Protein AF-A0A291M579-F1 (afdb_monomer_lite)

Structure (mmCIF, N/CA/C/O backbone):
data_AF-A0A291M579-F1
#
_entry.id   AF-A0A291M579-F1
#
loop_
_atom_site.group_PDB
_atom_site.id
_atom_site.type_symbol
_atom_site.label_atom_id
_atom_site.label_alt_id
_atom_site.label_comp_id
_atom_site.label_asym_id
_atom_site.label_entity_id
_atom_site.label_seq_id
_atom_site.pdbx_PDB_ins_code
_atom_site.Cartn_x
_atom_site.Cartn_y
_atom_site.Cartn_z
_atom_site.occupancy
_atom_site.B_iso_or_equiv
_atom_site.auth_seq_id
_atom_site.auth_comp_id
_atom_site.auth_asym_id
_atom_site.auth_atom_id
_atom_site.pdbx_PDB_model_num
ATOM 1 N N . MET A 1 1 ? -14.266 -11.052 9.228 1.00 81.69 1 MET A N 1
ATOM 2 C CA . MET A 1 1 ? -13.333 -10.895 8.091 1.00 81.69 1 MET A CA 1
ATOM 3 C C . MET A 1 1 ? -11.947 -11.273 8.586 1.00 81.69 1 MET A C 1
ATOM 5 O O . MET A 1 1 ? -11.609 -10.902 9.701 1.00 81.69 1 MET A O 1
ATOM 9 N N . ASP A 1 2 ? -11.203 -12.091 7.845 1.00 90.75 2 ASP A N 1
ATOM 10 C CA . ASP A 1 2 ? -9.924 -12.642 8.314 1.00 90.75 2 ASP A CA 1
ATOM 11 C C . ASP A 1 2 ? -8.739 -11.883 7.685 1.00 90.75 2 ASP A C 1
ATOM 13 O O . ASP A 1 2 ? -8.601 -11.931 6.458 1.00 90.75 2 ASP A O 1
ATOM 17 N N . PRO A 1 3 ? -7.881 -11.210 8.482 1.00 94.31 3 PRO A N 1
ATOM 18 C CA . PRO A 1 3 ? -6.682 -10.539 7.981 1.00 94.31 3 PRO A CA 1
ATOM 19 C C . PRO A 1 3 ? -5.772 -11.443 7.138 1.00 94.31 3 PRO A C 1
ATOM 21 O O . PRO A 1 3 ? -5.209 -10.985 6.145 1.00 94.31 3 PRO A O 1
ATOM 24 N N . ALA A 1 4 ? -5.657 -12.735 7.472 1.00 94.88 4 ALA A N 1
ATOM 25 C CA . ALA A 1 4 ? -4.817 -13.661 6.710 1.00 94.88 4 ALA A CA 1
ATOM 26 C C . ALA A 1 4 ? -5.355 -13.878 5.287 1.00 94.88 4 ALA A C 1
ATOM 28 O O . ALA A 1 4 ? -4.597 -13.839 4.318 1.00 94.88 4 ALA A O 1
ATOM 29 N N . ARG A 1 5 ? -6.679 -14.019 5.147 1.00 96.12 5 ARG A N 1
ATOM 30 C CA . ARG A 1 5 ? -7.341 -14.124 3.841 1.00 96.12 5 ARG A CA 1
ATOM 31 C C . ARG A 1 5 ? -7.198 -12.845 3.012 1.00 96.12 5 ARG A C 1
ATOM 33 O O . ARG A 1 5 ? -7.039 -12.941 1.798 1.00 96.12 5 ARG A O 1
ATOM 40 N N . VAL A 1 6 ? -7.229 -11.668 3.645 1.00 97.00 6 VAL A N 1
ATOM 41 C CA . VAL A 1 6 ? -7.003 -10.382 2.959 1.00 97.00 6 VAL A CA 1
ATOM 42 C C . VAL A 1 6 ? -5.587 -10.319 2.378 1.00 97.00 6 VAL A C 1
ATOM 44 O O . VAL A 1 6 ? -5.433 -10.010 1.198 1.00 97.00 6 VAL A O 1
ATOM 47 N N . ARG A 1 7 ? -4.563 -10.699 3.158 1.00 97.12 7 ARG A N 1
ATOM 48 C CA . ARG A 1 7 ? -3.175 -10.781 2.666 1.00 97.12 7 ARG A CA 1
ATOM 49 C C . ARG A 1 7 ? -3.024 -11.766 1.509 1.00 97.12 7 ARG A C 1
ATOM 51 O O . ARG A 1 7 ? -2.434 -11.412 0.497 1.00 97.12 7 ARG A O 1
ATOM 58 N N . ALA A 1 8 ? -3.587 -12.968 1.635 1.00 97.44 8 ALA A N 1
ATOM 59 C CA . ALA A 1 8 ? -3.506 -13.987 0.588 1.00 97.44 8 ALA A CA 1
ATOM 60 C C . ALA A 1 8 ? -4.182 -13.534 -0.719 1.00 97.44 8 ALA A C 1
ATOM 62 O O . ALA A 1 8 ? -3.658 -13.760 -1.805 1.00 97.44 8 ALA A O 1
ATOM 63 N N . SER A 1 9 ? -5.329 -12.854 -0.617 1.00 97.50 9 SER A N 1
ATOM 64 C CA . SER A 1 9 ? -6.018 -12.279 -1.775 1.00 97.50 9 SER A CA 1
ATOM 65 C C . SER A 1 9 ? -5.184 -11.195 -2.458 1.00 97.50 9 SER A C 1
ATOM 67 O O . SER A 1 9 ? -5.122 -11.155 -3.684 1.00 97.50 9 SER A O 1
ATOM 69 N N . PHE A 1 10 ? -4.544 -10.319 -1.679 1.00 98.06 10 PHE A N 1
ATOM 70 C CA . PHE A 1 10 ? -3.664 -9.289 -2.223 1.00 98.06 10 PHE A CA 1
ATOM 71 C C . PHE A 1 10 ? -2.437 -9.888 -2.915 1.00 98.06 10 PHE A C 1
ATOM 73 O O . PHE A 1 10 ? -2.118 -9.489 -4.031 1.00 98.06 10 PHE A O 1
ATOM 80 N N . ASP A 1 11 ? -1.787 -10.871 -2.292 1.00 98.19 11 ASP A N 1
ATOM 81 C CA . ASP A 1 11 ? -0.623 -11.546 -2.869 1.00 98.19 11 ASP A CA 1
ATOM 82 C C . ASP A 1 11 ? -0.954 -12.239 -4.201 1.00 98.19 11 ASP A C 1
ATOM 84 O O . ASP A 1 11 ? -0.209 -12.103 -5.174 1.00 98.19 11 ASP A O 1
ATOM 88 N N . ALA A 1 12 ? -2.117 -12.893 -4.289 1.00 98.12 12 ALA A N 1
ATOM 89 C CA . ALA A 1 12 ? -2.598 -13.494 -5.531 1.00 98.12 12 ALA A CA 1
ATOM 90 C C . ALA A 1 12 ? -2.825 -12.445 -6.635 1.00 98.12 12 ALA A C 1
ATOM 92 O O . ALA A 1 12 ? -2.340 -12.616 -7.752 1.00 98.12 12 ALA A O 1
ATOM 93 N N . GLN A 1 13 ? -3.504 -11.336 -6.318 1.00 98.12 13 GLN A N 1
ATOM 94 C CA . GLN A 1 13 ? -3.764 -10.254 -7.281 1.00 98.12 13 GLN A CA 1
ATOM 95 C C . GLN A 1 13 ? -2.473 -9.559 -7.734 1.00 98.12 13 GLN A C 1
ATOM 97 O O . GLN A 1 13 ? -2.324 -9.209 -8.904 1.00 98.12 13 GLN A O 1
ATOM 102 N N . LEU A 1 14 ? -1.514 -9.373 -6.825 1.00 97.94 14 LEU A N 1
ATOM 103 C CA . LEU A 1 14 ? -0.227 -8.771 -7.155 1.00 97.94 14 LEU A CA 1
ATOM 104 C C . LEU A 1 14 ? 0.632 -9.717 -8.007 1.00 97.94 14 LEU A C 1
ATOM 106 O O . LEU A 1 14 ? 1.252 -9.271 -8.970 1.00 97.94 14 LEU A O 1
ATOM 110 N N . THR A 1 15 ? 0.602 -11.021 -7.726 1.00 97.81 15 THR A N 1
ATOM 111 C CA . THR A 1 15 ? 1.252 -12.052 -8.553 1.00 97.81 15 THR A CA 1
ATOM 112 C C . THR A 1 15 ? 0.667 -12.102 -9.965 1.00 97.81 15 THR A C 1
ATOM 114 O O . THR A 1 15 ? 1.408 -12.221 -10.945 1.00 97.81 15 THR A O 1
ATOM 117 N N . GLU A 1 16 ? -0.653 -11.965 -10.096 1.00 97.19 16 GLU A N 1
ATOM 118 C CA . GLU A 1 16 ? -1.324 -11.856 -11.393 1.00 97.19 16 GLU A CA 1
ATOM 119 C C . GLU A 1 16 ? -0.874 -10.597 -12.149 1.00 97.19 16 GLU A C 1
ATOM 121 O O . GLU A 1 16 ? -0.502 -10.685 -13.319 1.00 97.19 16 GLU A O 1
ATOM 126 N N . ALA A 1 17 ? -0.808 -9.442 -11.477 1.00 96.19 17 ALA A N 1
ATOM 127 C CA . ALA A 1 17 ? -0.326 -8.197 -12.076 1.00 96.19 17 ALA A CA 1
ATOM 128 C C . ALA A 1 17 ? 1.142 -8.289 -12.542 1.00 96.19 17 ALA A C 1
ATOM 130 O O . ALA A 1 17 ? 1.476 -7.798 -13.622 1.00 96.19 17 ALA A O 1
ATOM 131 N N . ILE A 1 18 ? 2.008 -8.949 -11.763 1.00 96.56 18 ILE A N 1
ATOM 132 C CA . ILE A 1 18 ? 3.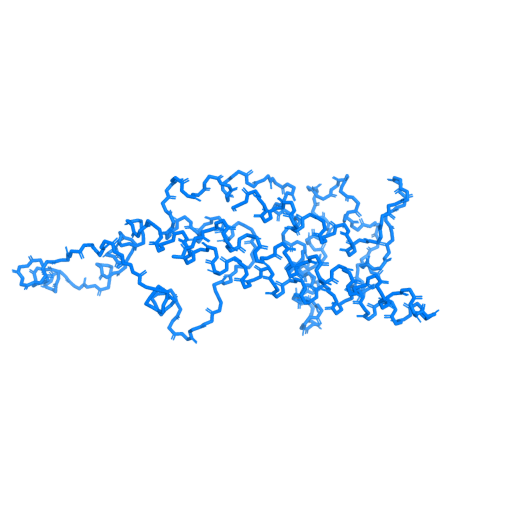406 -9.233 -12.133 1.00 96.56 18 ILE A CA 1
ATOM 133 C C . ILE A 1 18 ? 3.457 -10.135 -13.374 1.00 96.56 18 ILE A C 1
ATOM 135 O O . ILE A 1 18 ? 4.160 -9.841 -14.340 1.00 96.56 18 ILE A O 1
ATOM 139 N N . SER A 1 19 ? 2.668 -11.210 -13.385 1.00 97.31 19 SER A N 1
ATOM 140 C CA . SER A 1 19 ? 2.614 -12.154 -14.508 1.00 97.31 19 SER A CA 1
ATOM 141 C C . SER A 1 19 ? 2.105 -11.489 -15.790 1.00 97.31 19 SER A C 1
ATOM 143 O O . SER A 1 19 ? 2.655 -11.709 -16.874 1.00 97.31 19 SER A O 1
ATOM 145 N N . PHE A 1 20 ? 1.092 -10.628 -15.670 1.00 97.12 20 PHE A N 1
ATOM 146 C CA . PHE A 1 20 ? 0.588 -9.811 -16.768 1.00 97.12 20 PHE A CA 1
ATOM 147 C C . PHE A 1 20 ? 1.663 -8.857 -17.296 1.00 97.12 20 PHE A C 1
ATOM 149 O O . PHE A 1 20 ? 1.888 -8.817 -18.505 1.00 97.12 20 PHE A O 1
ATOM 156 N N . TYR A 1 21 ? 2.368 -8.142 -16.409 1.00 97.44 21 TYR A N 1
ATOM 157 C CA . TYR A 1 21 ? 3.468 -7.257 -16.797 1.00 97.44 21 TYR A CA 1
ATOM 158 C C . TYR A 1 21 ? 4.510 -7.995 -17.642 1.00 97.44 21 TYR A C 1
ATOM 160 O O . TYR A 1 21 ? 4.799 -7.558 -18.754 1.00 97.44 21 TYR A O 1
ATOM 168 N N . HIS A 1 22 ? 5.007 -9.139 -17.169 1.00 97.00 22 HIS A N 1
ATOM 169 C CA . HIS A 1 22 ? 6.014 -9.914 -17.896 1.00 97.00 22 HIS A CA 1
ATOM 170 C C . HIS A 1 22 ? 5.509 -10.437 -19.243 1.00 97.00 22 HIS A C 1
ATOM 172 O O . HIS A 1 22 ? 6.225 -10.375 -20.242 1.00 97.00 22 HIS A O 1
ATOM 178 N N . THR A 1 23 ? 4.268 -10.929 -19.285 1.00 97.62 23 THR A N 1
ATOM 179 C CA . THR A 1 23 ? 3.663 -11.457 -20.516 1.00 97.62 23 THR A CA 1
ATOM 180 C C . THR A 1 23 ? 3.557 -10.370 -21.582 1.00 97.62 23 THR A C 1
ATOM 182 O O . THR A 1 23 ? 3.918 -10.592 -22.738 1.00 97.62 23 THR A O 1
ATOM 185 N N . VAL A 1 24 ? 3.089 -9.179 -21.198 1.00 97.50 24 VAL A N 1
ATOM 186 C CA . VAL A 1 24 ? 2.952 -8.061 -22.134 1.00 97.50 24 VAL A CA 1
ATOM 187 C C . VAL A 1 24 ? 4.320 -7.507 -22.508 1.00 97.50 24 VAL A C 1
ATOM 189 O O . VAL A 1 24 ? 4.569 -7.329 -23.695 1.00 97.50 24 VAL A O 1
ATOM 192 N N . GLU A 1 25 ? 5.228 -7.288 -21.553 1.00 96.62 25 GLU A N 1
ATOM 193 C CA . GLU A 1 25 ? 6.577 -6.772 -21.824 1.00 96.62 25 GLU A CA 1
ATOM 194 C C . GLU A 1 25 ? 7.314 -7.623 -22.866 1.00 96.62 25 GLU A C 1
ATOM 196 O O . GLU A 1 25 ? 7.871 -7.068 -23.811 1.00 96.62 25 GLU A O 1
ATOM 201 N N . ALA A 1 26 ? 7.241 -8.955 -22.759 1.00 95.75 26 ALA A N 1
ATOM 202 C CA . ALA A 1 26 ? 7.863 -9.880 -23.707 1.00 95.75 26 ALA A CA 1
ATOM 203 C C . ALA A 1 26 ? 7.332 -9.751 -25.150 1.00 95.75 26 ALA A C 1
ATOM 205 O O . ALA A 1 26 ? 8.015 -10.143 -26.096 1.00 95.75 26 ALA A O 1
ATOM 206 N N . SER A 1 27 ? 6.129 -9.196 -25.332 1.00 96.75 27 SER A N 1
ATOM 207 C CA . SER A 1 27 ? 5.518 -8.949 -26.645 1.00 96.75 27 SER A CA 1
ATOM 208 C C . SER A 1 27 ? 5.824 -7.560 -27.226 1.00 96.75 27 SER A C 1
ATOM 210 O O . SER A 1 27 ? 5.562 -7.316 -28.406 1.00 96.75 27 SER A O 1
ATOM 212 N N . LEU A 1 28 ? 6.373 -6.637 -26.426 1.00 96.00 28 LEU A N 1
ATOM 213 C CA . LEU A 1 28 ? 6.621 -5.254 -26.834 1.00 96.00 28 LEU A CA 1
ATOM 214 C C . LEU A 1 28 ? 8.022 -5.085 -27.433 1.00 96.00 28 LEU A C 1
ATOM 216 O O . LEU A 1 28 ? 9.026 -5.480 -26.851 1.00 96.00 28 LEU A O 1
ATOM 220 N N . SER A 1 29 ? 8.101 -4.402 -28.576 1.00 92.50 29 SER A N 1
ATOM 221 C CA . SER A 1 29 ? 9.369 -4.074 -29.249 1.00 92.50 29 SER A CA 1
ATOM 222 C C . SER A 1 29 ? 9.813 -2.620 -29.046 1.00 92.50 29 SER A C 1
ATOM 224 O O . SER A 1 29 ? 10.986 -2.289 -29.218 1.00 92.50 29 SER A O 1
ATOM 226 N N . SER A 1 30 ? 8.892 -1.731 -28.663 1.00 96.19 30 SER A N 1
ATOM 227 C CA . SER A 1 30 ? 9.153 -0.301 -28.503 1.00 96.19 30 SER A CA 1
ATOM 228 C C . SER A 1 30 ? 9.472 0.061 -27.059 1.00 96.19 30 SER A C 1
ATOM 230 O O . SER A 1 30 ? 8.699 -0.192 -26.133 1.00 96.19 30 SER A O 1
ATOM 232 N N . ALA A 1 31 ? 10.569 0.793 -26.867 1.00 94.44 31 ALA A N 1
ATOM 233 C CA . ALA A 1 31 ? 10.916 1.348 -25.565 1.00 94.44 31 ALA A CA 1
ATOM 234 C C . ALA A 1 31 ? 9.826 2.292 -25.020 1.00 94.44 31 ALA A C 1
ATOM 236 O O . ALA A 1 31 ? 9.693 2.421 -23.800 1.00 94.44 31 ALA A O 1
ATOM 237 N N . ALA A 1 32 ? 9.073 2.974 -25.887 1.00 96.44 32 ALA A N 1
ATOM 238 C CA . ALA A 1 32 ? 7.981 3.849 -25.468 1.00 96.44 32 ALA A CA 1
ATOM 239 C C . ALA A 1 32 ? 6.795 3.046 -24.913 1.00 96.44 32 ALA A C 1
ATOM 241 O O . ALA A 1 32 ? 6.211 3.449 -23.905 1.00 96.44 32 ALA A O 1
ATOM 242 N N . ASP A 1 33 ? 6.498 1.888 -25.503 1.00 97.31 33 ASP A N 1
ATOM 243 C CA . ASP A 1 33 ? 5.411 1.023 -25.044 1.00 97.31 33 ASP A CA 1
ATOM 244 C C . ASP A 1 33 ? 5.748 0.390 -23.697 1.00 97.31 33 ASP A C 1
ATOM 246 O O . ASP A 1 33 ? 4.925 0.437 -22.787 1.00 97.31 33 ASP A O 1
ATOM 250 N N . VAL A 1 34 ? 6.993 -0.058 -23.499 1.00 97.12 34 VAL A N 1
ATOM 251 C CA . VAL A 1 34 ? 7.455 -0.532 -22.181 1.00 97.12 34 VAL A CA 1
ATOM 252 C C . VAL A 1 34 ? 7.342 0.581 -21.129 1.00 97.12 34 VAL A C 1
ATOM 254 O O . VAL A 1 34 ? 6.896 0.340 -20.014 1.00 97.12 34 VAL A O 1
ATOM 257 N N . THR A 1 35 ? 7.653 1.837 -21.478 1.00 97.56 35 THR A N 1
ATOM 258 C CA . THR A 1 35 ? 7.452 2.983 -20.567 1.00 97.56 35 THR A CA 1
ATOM 259 C C . THR A 1 35 ? 5.991 3.146 -20.149 1.00 97.56 35 THR A C 1
ATOM 261 O O . THR A 1 35 ? 5.725 3.415 -18.974 1.00 97.56 35 THR A O 1
ATOM 264 N N . ARG A 1 36 ? 5.050 2.999 -21.087 1.00 97.56 36 ARG A N 1
ATOM 265 C CA . ARG A 1 36 ? 3.610 3.085 -20.804 1.00 97.56 36 ARG A CA 1
ATOM 266 C C . ARG A 1 36 ? 3.133 1.896 -19.975 1.00 97.56 36 ARG A C 1
ATOM 268 O O . ARG A 1 36 ? 2.387 2.098 -19.016 1.00 97.56 36 ARG A O 1
ATOM 275 N N . LEU A 1 37 ? 3.609 0.692 -20.289 1.00 98.19 37 LEU A N 1
ATOM 276 C CA . LEU A 1 37 ? 3.315 -0.525 -19.538 1.00 98.19 37 LEU A CA 1
ATOM 277 C C . LEU A 1 37 ? 3.779 -0.401 -18.083 1.00 98.19 37 LEU A C 1
ATOM 279 O O . LEU A 1 37 ? 2.974 -0.614 -17.177 1.00 98.19 37 LEU A O 1
ATOM 283 N N . SER A 1 38 ? 5.028 0.009 -17.829 1.00 98.12 38 SER A N 1
ATOM 284 C CA . SER A 1 38 ? 5.534 0.140 -16.456 1.00 98.12 38 SER A CA 1
ATOM 285 C C . SER A 1 38 ? 4.744 1.176 -15.648 1.00 98.12 38 SER A C 1
ATOM 287 O O . SER A 1 38 ? 4.437 0.939 -14.483 1.00 98.12 38 SER A O 1
ATOM 289 N N . ALA A 1 39 ? 4.364 2.310 -16.253 1.00 97.94 39 ALA A N 1
ATOM 290 C CA . ALA A 1 39 ? 3.537 3.318 -15.582 1.00 97.94 39 ALA A CA 1
ATOM 291 C C . ALA A 1 39 ? 2.117 2.806 -15.270 1.00 97.94 39 ALA A C 1
ATOM 293 O O . ALA A 1 39 ? 1.618 3.015 -14.164 1.00 97.94 39 ALA A O 1
ATOM 294 N N . SER A 1 40 ? 1.492 2.095 -16.211 1.00 97.81 40 SER A N 1
ATOM 295 C CA . SER A 1 40 ? 0.142 1.530 -16.042 1.00 97.81 40 SER A CA 1
ATOM 296 C C . SER A 1 40 ? 0.117 0.421 -14.986 1.00 97.81 40 SER A C 1
ATOM 298 O O . SER A 1 40 ? -0.792 0.356 -14.157 1.00 97.81 40 SER A O 1
ATOM 300 N N . THR A 1 41 ? 1.163 -0.405 -14.965 1.00 98.31 41 THR A N 1
ATOM 301 C CA . THR A 1 41 ? 1.367 -1.453 -13.955 1.00 98.31 41 THR A CA 1
ATOM 302 C C . THR A 1 41 ? 1.542 -0.840 -12.571 1.00 98.31 41 THR A C 1
ATOM 304 O O . THR A 1 41 ? 0.924 -1.299 -11.615 1.00 98.31 41 THR A O 1
ATOM 307 N N . MET A 1 42 ? 2.305 0.254 -12.460 1.00 98.19 42 MET A N 1
ATOM 308 C CA . MET A 1 42 ? 2.482 0.962 -11.190 1.00 98.19 42 MET A CA 1
ATOM 309 C C . MET A 1 42 ? 1.168 1.543 -10.655 1.00 98.19 42 MET A C 1
ATOM 311 O O . MET A 1 42 ? 0.899 1.415 -9.463 1.00 98.19 42 MET A O 1
ATOM 315 N N . ILE A 1 43 ? 0.341 2.164 -11.506 1.00 97.06 43 ILE A N 1
ATOM 316 C CA . ILE A 1 43 ? -0.986 2.644 -11.080 1.00 97.06 43 ILE A CA 1
ATOM 317 C C . ILE A 1 43 ? -1.826 1.472 -10.574 1.00 97.06 43 ILE A C 1
ATOM 319 O O . ILE A 1 43 ? -2.344 1.537 -9.462 1.00 97.06 43 ILE A O 1
ATOM 323 N N . SER A 1 44 ? -1.912 0.396 -11.358 1.00 97.38 44 SER A N 1
ATOM 324 C CA . SER A 1 44 ? -2.738 -0.768 -11.025 1.00 97.38 44 SER A CA 1
ATOM 325 C C . SER A 1 44 ? -2.312 -1.390 -9.692 1.00 97.38 44 SER A C 1
ATOM 327 O O . SER A 1 44 ? -3.138 -1.566 -8.800 1.00 97.38 44 SER A O 1
ATOM 329 N N . ALA A 1 45 ? -1.012 -1.625 -9.501 1.00 98.31 45 ALA A N 1
ATOM 330 C CA . ALA A 1 45 ? -0.472 -2.168 -8.257 1.00 98.31 45 ALA A CA 1
ATOM 331 C C . ALA A 1 45 ? -0.677 -1.231 -7.055 1.00 98.31 45 ALA A C 1
ATOM 333 O O . ALA A 1 45 ? -1.007 -1.687 -5.963 1.00 98.31 45 ALA A O 1
ATOM 334 N N . ALA A 1 46 ? -0.536 0.086 -7.237 1.00 97.25 46 ALA A N 1
ATOM 335 C CA . ALA A 1 46 ? -0.803 1.044 -6.167 1.00 97.25 46 ALA A CA 1
ATOM 336 C C . ALA A 1 46 ? -2.288 1.066 -5.762 1.00 97.25 46 ALA A C 1
ATOM 338 O O . ALA A 1 46 ? -2.594 1.153 -4.574 1.00 97.25 46 ALA A O 1
ATOM 339 N N . THR A 1 47 ? -3.212 0.935 -6.716 1.00 95.44 47 THR A N 1
ATOM 340 C CA . THR A 1 47 ? -4.649 0.811 -6.428 1.00 95.44 47 THR A CA 1
ATOM 341 C C . THR A 1 47 ? -4.984 -0.505 -5.719 1.00 95.44 47 THR A C 1
ATOM 343 O O . THR A 1 47 ? -5.790 -0.507 -4.783 1.00 95.44 47 THR A O 1
ATOM 346 N N . LEU A 1 48 ? -4.338 -1.614 -6.102 1.00 97.38 48 LEU A N 1
ATOM 347 C CA . LEU A 1 48 ? -4.441 -2.883 -5.372 1.00 97.38 48 LEU A CA 1
ATOM 348 C C . LEU A 1 48 ? -3.978 -2.718 -3.921 1.00 97.38 48 LEU A C 1
ATOM 350 O O . LEU A 1 48 ? -4.669 -3.153 -3.003 1.00 97.38 48 LEU A O 1
ATOM 354 N N . TRP A 1 49 ? -2.850 -2.037 -3.703 1.00 97.62 49 TRP A N 1
ATOM 355 C CA . TRP A 1 49 ? -2.325 -1.746 -2.369 1.00 97.62 49 TRP A CA 1
ATOM 356 C C . TRP A 1 49 ? -3.280 -0.886 -1.528 1.00 97.62 49 TRP A C 1
ATOM 358 O O . TRP A 1 49 ? -3.504 -1.185 -0.356 1.00 97.62 49 TRP A O 1
ATOM 368 N N . GLU A 1 50 ? -3.866 0.166 -2.110 1.00 95.69 50 GLU A N 1
ATOM 369 C CA . GLU A 1 50 ? -4.865 1.015 -1.439 1.00 95.69 50 GLU A CA 1
ATOM 370 C C . GLU A 1 50 ? -6.087 0.193 -0.991 1.00 95.69 50 GLU A C 1
ATOM 372 O O . GLU A 1 50 ? -6.544 0.325 0.146 1.00 95.69 50 GLU A O 1
ATOM 377 N N . SER A 1 51 ? -6.577 -0.699 -1.856 1.00 95.25 51 SER A N 1
ATOM 378 C CA . SER A 1 51 ? -7.716 -1.575 -1.550 1.00 95.25 51 SER A CA 1
ATOM 379 C C . SER A 1 51 ? -7.364 -2.604 -0.472 1.00 95.25 51 SER A C 1
ATOM 381 O O . SER A 1 51 ? -8.108 -2.771 0.494 1.00 95.25 51 SER A O 1
ATOM 383 N N . PHE A 1 52 ? -6.186 -3.224 -0.580 1.00 97.06 52 PHE A N 1
ATOM 384 C CA . PHE A 1 52 ? -5.648 -4.148 0.416 1.00 97.06 52 PHE A CA 1
ATOM 385 C C . PHE A 1 52 ? -5.531 -3.510 1.799 1.00 97.06 52 PHE A C 1
ATOM 387 O O . PHE A 1 52 ? -6.006 -4.091 2.772 1.00 97.06 52 PHE A O 1
ATOM 394 N N . LEU A 1 53 ? -4.940 -2.315 1.904 1.00 96.06 53 LEU A N 1
ATOM 395 C CA . LEU A 1 53 ? -4.821 -1.616 3.183 1.00 96.06 53 LEU A CA 1
ATOM 396 C C . LEU A 1 53 ? -6.189 -1.316 3.796 1.00 96.06 53 LEU A C 1
ATOM 398 O O . LEU A 1 53 ? -6.369 -1.512 4.998 1.00 96.06 53 LEU A O 1
ATOM 402 N N . SER A 1 54 ? -7.142 -0.862 2.981 1.00 94.62 54 SER A N 1
ATOM 403 C CA . SER A 1 54 ? -8.504 -0.584 3.434 1.00 94.62 54 SER A CA 1
ATOM 404 C C . SER A 1 54 ? -9.163 -1.842 4.006 1.00 94.62 54 SER A C 1
ATOM 406 O O . SER A 1 54 ? -9.603 -1.850 5.158 1.00 94.62 54 SER A O 1
ATOM 408 N N . ASP A 1 55 ? -9.144 -2.944 3.255 1.00 95.38 55 ASP A N 1
ATOM 409 C CA . ASP A 1 55 ? -9.724 -4.215 3.693 1.00 95.38 55 ASP A CA 1
ATOM 410 C C . ASP A 1 55 ? -8.991 -4.820 4.897 1.00 95.38 55 ASP A C 1
ATOM 412 O O . ASP A 1 55 ? -9.632 -5.407 5.772 1.00 95.38 55 ASP A O 1
ATOM 416 N N . LEU A 1 56 ? -7.667 -4.659 4.989 1.00 96.50 56 LEU A N 1
ATOM 417 C CA . LEU A 1 56 ? -6.872 -5.151 6.114 1.00 96.50 56 LEU A CA 1
ATOM 418 C C . LEU A 1 56 ? -7.220 -4.400 7.402 1.00 96.50 56 LEU A C 1
ATOM 420 O O . LEU A 1 56 ? -7.421 -5.023 8.445 1.00 96.50 56 LEU A O 1
ATOM 424 N N . ILE A 1 57 ? -7.341 -3.072 7.332 1.00 95.56 57 ILE A N 1
ATOM 425 C CA . ILE A 1 57 ? -7.739 -2.243 8.476 1.00 95.56 57 ILE A CA 1
ATOM 426 C C . ILE A 1 57 ? -9.140 -2.624 8.944 1.00 95.56 57 ILE A C 1
ATOM 428 O O . ILE A 1 57 ? -9.347 -2.850 10.138 1.00 95.56 57 ILE A O 1
ATOM 432 N N . VAL A 1 58 ? -10.085 -2.765 8.014 1.00 94.75 58 VAL A N 1
ATOM 433 C CA . VAL A 1 58 ? -11.441 -3.218 8.335 1.00 94.75 58 VAL A CA 1
ATOM 434 C C . VAL A 1 58 ? -11.418 -4.614 8.956 1.00 94.75 58 VAL A C 1
ATOM 436 O O . VAL A 1 58 ? -12.115 -4.850 9.942 1.00 94.75 58 VAL A O 1
ATOM 439 N N . ALA A 1 59 ? -10.609 -5.540 8.436 1.00 94.94 59 ALA A N 1
ATOM 440 C CA . ALA A 1 59 ? -10.490 -6.884 8.992 1.00 94.94 59 ALA A CA 1
ATOM 441 C C . ALA A 1 59 ? -9.938 -6.869 10.424 1.00 94.94 59 ALA A C 1
ATOM 443 O O . ALA A 1 59 ? -10.443 -7.603 11.276 1.00 94.94 59 ALA A O 1
ATOM 444 N N . TYR A 1 60 ? -8.959 -6.010 10.719 1.00 95.44 60 TYR A N 1
ATOM 445 C CA . TYR A 1 60 ? -8.442 -5.839 12.074 1.00 95.44 60 TYR A CA 1
ATOM 446 C C . TYR A 1 60 ? -9.476 -5.254 13.037 1.00 95.44 60 TYR A C 1
ATOM 448 O O . TYR A 1 60 ? -9.641 -5.792 14.131 1.00 95.44 60 TYR A O 1
ATOM 456 N N . ILE A 1 61 ? -10.204 -4.212 12.625 1.00 94.69 61 ILE A N 1
ATOM 457 C CA . ILE A 1 61 ? -11.280 -3.615 13.431 1.00 94.69 61 ILE A CA 1
ATOM 458 C C . ILE A 1 61 ? -12.404 -4.630 13.665 1.00 94.69 61 ILE A C 1
ATOM 460 O O . ILE A 1 61 ? -12.899 -4.771 14.777 1.00 94.69 61 ILE A O 1
ATOM 464 N N . ASN A 1 62 ? -12.804 -5.374 12.633 1.00 92.94 62 ASN A N 1
ATOM 465 C CA . ASN A 1 62 ? -13.854 -6.384 12.742 1.00 92.94 62 ASN A CA 1
ATOM 466 C C . ASN A 1 62 ? -13.458 -7.528 13.689 1.00 92.94 62 ASN A C 1
ATOM 468 O O . ASN A 1 62 ? -14.313 -8.044 14.406 1.00 92.94 62 ASN A O 1
ATOM 472 N N . ARG A 1 63 ? -12.180 -7.928 13.683 1.00 91.62 63 ARG A N 1
ATOM 473 C CA . ARG A 1 63 ? -11.653 -8.984 14.556 1.00 91.62 63 ARG A CA 1
ATOM 474 C C . ARG A 1 63 ? -11.572 -8.547 16.019 1.00 91.62 63 ARG A C 1
ATOM 476 O O . ARG A 1 63 ? -11.820 -9.368 16.896 1.00 91.62 63 ARG A O 1
ATOM 483 N N . ASP A 1 64 ? -11.205 -7.295 16.271 1.00 92.31 64 ASP A N 1
ATOM 484 C CA . ASP A 1 64 ? -11.135 -6.703 17.607 1.00 92.31 64 ASP A CA 1
ATOM 485 C C . ASP A 1 64 ? -11.599 -5.234 17.562 1.00 92.31 64 ASP A C 1
ATOM 487 O O . ASP A 1 64 ? -10.793 -4.332 17.305 1.00 92.31 64 ASP A O 1
ATOM 491 N N . PRO A 1 65 ? -12.895 -4.973 17.820 1.00 92.88 65 PRO A N 1
ATOM 492 C CA . PRO A 1 65 ? -13.461 -3.634 17.710 1.00 92.88 65 PRO A CA 1
ATOM 493 C C . PRO A 1 65 ? -13.171 -2.753 18.930 1.00 92.88 65 PRO A C 1
ATOM 495 O O . PRO A 1 65 ? -13.607 -1.605 18.948 1.00 92.88 65 PRO A O 1
ATOM 498 N N . SER A 1 66 ? -12.463 -3.248 19.954 1.00 92.12 66 SER A N 1
ATOM 499 C CA . SER A 1 66 ? -12.300 -2.553 21.240 1.00 92.12 66 SER A CA 1
ATOM 500 C C . SER A 1 66 ? -11.717 -1.142 21.094 1.00 92.12 66 SER A C 1
ATOM 502 O O . SER A 1 66 ? -12.293 -0.172 21.588 1.00 92.12 66 SER A O 1
ATOM 504 N N . GLN A 1 67 ? -10.612 -1.006 20.359 1.00 94.06 67 GLN A N 1
ATOM 505 C CA . GLN A 1 67 ? -9.956 0.282 20.132 1.00 94.06 67 GLN A CA 1
ATOM 506 C C . GLN A 1 67 ? -10.808 1.219 19.267 1.00 94.06 67 GLN A C 1
ATOM 508 O O . GLN A 1 67 ? -10.867 2.422 19.527 1.00 94.06 67 GLN A O 1
ATOM 513 N N . PHE A 1 68 ? -11.500 0.677 18.265 1.00 94.25 68 PHE A N 1
ATOM 514 C CA . PHE A 1 68 ? -12.393 1.456 17.416 1.00 94.25 68 PHE A CA 1
ATOM 515 C C . PHE A 1 68 ? -13.614 1.965 18.194 1.00 94.25 68 PHE A C 1
ATOM 517 O O . PHE A 1 68 ? -13.973 3.131 18.074 1.00 94.25 68 PHE A O 1
ATOM 524 N N . ALA A 1 69 ? -14.194 1.144 19.071 1.00 91.75 69 ALA A N 1
ATOM 525 C CA . ALA A 1 69 ? -15.277 1.536 19.969 1.00 91.75 69 ALA A CA 1
ATOM 526 C C . ALA A 1 69 ? -14.864 2.687 20.904 1.00 91.75 69 ALA A C 1
ATOM 528 O O . ALA A 1 69 ? -15.605 3.660 21.041 1.00 91.75 69 ALA A O 1
ATOM 529 N N . ILE A 1 70 ? -13.658 2.623 21.484 1.00 91.75 70 ILE A N 1
ATOM 530 C CA . ILE A 1 70 ? -13.093 3.717 22.295 1.00 91.75 70 ILE A CA 1
ATOM 531 C C . ILE A 1 70 ? -12.947 4.989 21.456 1.00 91.75 70 ILE A C 1
ATOM 533 O O . ILE A 1 70 ? -13.336 6.068 21.899 1.00 91.75 70 ILE A O 1
ATOM 537 N N . HIS A 1 71 ? -12.420 4.875 20.233 1.00 92.06 71 HIS A N 1
ATOM 538 C CA . HIS A 1 71 ? -12.281 6.017 19.332 1.00 92.06 71 HIS A CA 1
ATOM 539 C C . HIS A 1 71 ? -13.626 6.686 19.028 1.00 92.06 71 HIS A C 1
ATOM 541 O O . HIS A 1 71 ? -13.728 7.905 19.147 1.00 92.06 71 HIS A O 1
ATOM 547 N N . LEU A 1 72 ? -14.655 5.902 18.695 1.00 90.56 72 LEU A N 1
ATOM 548 C CA . LEU A 1 72 ? -16.000 6.415 18.429 1.00 90.56 72 LEU A CA 1
ATOM 549 C C . LEU A 1 72 ? -16.624 7.054 19.672 1.00 90.56 72 LEU A C 1
ATOM 551 O O . LEU A 1 72 ? -17.250 8.104 19.573 1.00 90.56 72 LEU A O 1
ATOM 555 N N . GLN A 1 73 ? -16.429 6.454 20.850 1.00 89.56 73 GLN A N 1
ATOM 556 C CA . GLN A 1 73 ? -16.911 7.022 22.106 1.00 89.56 73 GLN A CA 1
ATOM 557 C C . GLN A 1 73 ? -16.234 8.363 22.413 1.00 89.56 73 GLN A C 1
ATOM 559 O O . GLN A 1 73 ? -16.900 9.299 22.852 1.00 89.56 73 GLN A O 1
ATOM 564 N N . HIS A 1 74 ? -14.922 8.471 22.187 1.00 90.56 74 HIS A N 1
ATOM 565 C CA . HIS A 1 74 ? -14.194 9.726 22.358 1.00 90.56 74 HIS A CA 1
ATOM 566 C C . HIS A 1 74 ? -14.683 10.788 21.372 1.00 90.56 74 HIS A C 1
ATOM 568 O O . HIS A 1 74 ? -15.014 11.882 21.812 1.00 90.56 74 HIS A O 1
ATOM 574 N N . ALA A 1 75 ? -14.813 10.445 20.086 1.00 89.38 75 ALA A N 1
ATOM 575 C CA . ALA A 1 75 ? -15.317 11.360 19.063 1.00 89.38 75 ALA A CA 1
ATOM 576 C C . ALA A 1 75 ? -16.728 11.869 19.402 1.00 89.38 75 ALA A C 1
ATOM 578 O O . ALA A 1 75 ? -16.964 13.072 19.428 1.00 89.38 75 ALA A O 1
ATOM 579 N N . LEU A 1 76 ? -17.642 10.969 19.785 1.00 88.88 76 LEU A N 1
ATOM 580 C CA . LEU A 1 76 ? -18.981 11.349 20.236 1.00 88.88 76 LEU A CA 1
ATOM 581 C C . LEU A 1 76 ? -18.920 12.298 21.443 1.00 88.88 76 LEU A C 1
ATOM 583 O O . LEU A 1 76 ? -19.623 13.301 21.489 1.00 88.88 76 LEU A O 1
ATOM 587 N N . ASN A 1 77 ? -18.081 11.999 22.434 1.00 89.00 77 ASN A N 1
ATOM 588 C CA . ASN A 1 77 ? -17.962 12.828 23.631 1.00 89.00 77 ASN A CA 1
ATOM 589 C C . ASN A 1 77 ? -17.303 14.192 23.370 1.00 89.00 77 ASN A C 1
ATOM 591 O O . ASN A 1 77 ? -17.543 15.121 24.139 1.00 89.00 77 ASN A O 1
ATOM 595 N N . GLU A 1 78 ? -16.473 14.335 22.343 1.00 91.12 78 GLU A N 1
ATOM 596 C CA . GLU A 1 78 ? -15.900 15.630 21.958 1.00 91.12 78 GLU A CA 1
ATOM 597 C C . GLU A 1 78 ? -16.975 16.567 21.384 1.00 91.12 78 GLU A C 1
ATOM 599 O O . GLU A 1 78 ? -16.964 17.757 21.697 1.00 91.12 78 GLU A O 1
ATOM 604 N N . ASP A 1 79 ? -17.958 16.022 20.663 1.00 90.19 79 ASP A N 1
ATOM 605 C CA . ASP A 1 79 ? -19.013 16.803 20.001 1.00 90.19 79 ASP A CA 1
ATOM 606 C C . ASP A 1 79 ? -20.227 17.116 20.898 1.00 90.19 79 ASP A C 1
ATOM 608 O O . ASP A 1 79 ? -21.003 18.035 20.621 1.00 90.19 79 ASP A O 1
ATOM 612 N N . LEU A 1 80 ? -20.423 16.367 21.988 1.00 92.25 80 LEU A N 1
ATOM 613 C CA . LEU A 1 80 ? -21.550 16.571 22.903 1.00 92.25 80 LEU A CA 1
ATOM 614 C C . LEU A 1 80 ? -21.281 17.659 23.956 1.00 92.25 80 LEU A C 1
ATOM 616 O O . LEU A 1 80 ? -20.243 17.690 24.621 1.00 92.25 80 LEU A O 1
ATOM 620 N N . THR A 1 81 ? -22.300 18.477 24.227 1.00 94.56 81 THR A N 1
ATOM 621 C CA . THR A 1 81 ? -22.340 19.374 25.397 1.00 94.56 81 THR A CA 1
ATOM 622 C C . THR A 1 81 ? -22.452 18.593 26.712 1.00 94.56 81 THR A C 1
ATOM 624 O O . THR A 1 81 ? -22.945 17.462 26.743 1.00 94.56 81 THR A O 1
ATOM 627 N N . ASP A 1 82 ? -22.092 19.212 27.841 1.00 94.19 82 ASP A N 1
ATOM 628 C CA . ASP A 1 82 ? -22.160 18.568 29.165 1.00 94.19 82 ASP A CA 1
ATOM 629 C C . ASP A 1 82 ? -23.568 18.079 29.529 1.00 94.19 82 ASP A C 1
ATOM 631 O O . ASP A 1 82 ? -23.740 16.979 30.062 1.00 94.19 82 ASP A O 1
ATOM 635 N N . LYS A 1 83 ? -24.600 18.857 29.176 1.00 94.25 83 LYS A N 1
ATOM 636 C CA . LYS A 1 83 ? -25.998 18.452 29.368 1.00 94.25 83 LYS A CA 1
ATOM 637 C C . LYS A 1 83 ? -26.328 17.198 28.553 1.00 94.25 83 LYS A C 1
ATOM 639 O O . LYS A 1 83 ? -26.967 16.286 29.073 1.00 94.25 83 LYS A O 1
ATOM 644 N N . GLN A 1 84 ? -25.891 17.130 27.295 1.00 93.56 84 GLN A N 1
ATOM 645 C CA . GLN A 1 84 ? -26.124 15.960 26.443 1.00 93.56 84 GLN A CA 1
ATOM 646 C C . GLN A 1 84 ? -25.368 14.727 26.950 1.00 93.56 84 GLN A C 1
ATOM 648 O O . GLN A 1 84 ? -25.944 13.643 26.964 1.00 93.56 84 GLN A O 1
ATOM 653 N N . LYS A 1 85 ? -24.136 14.885 27.453 1.00 90.88 85 LYS A N 1
ATOM 654 C CA . LYS A 1 85 ? -23.378 13.798 28.100 1.00 90.88 85 LYS A CA 1
ATOM 655 C C . LYS A 1 85 ? -24.110 13.240 29.319 1.00 90.88 85 LYS A C 1
ATOM 657 O O . LYS A 1 85 ? -24.217 12.026 29.467 1.00 90.88 85 LYS A O 1
ATOM 662 N N . GLN A 1 86 ? -24.658 14.107 30.176 1.00 90.56 86 GLN A N 1
ATOM 663 C CA . GLN A 1 86 ? -25.457 13.670 31.329 1.00 90.56 86 GLN A CA 1
ATOM 664 C C . GLN A 1 86 ? -26.715 12.903 30.906 1.00 90.56 86 GLN A C 1
ATOM 666 O O . GLN A 1 86 ? -27.039 11.883 31.515 1.00 90.56 86 GLN A O 1
ATOM 671 N N . ILE A 1 87 ? -27.407 13.367 29.858 1.00 90.50 87 ILE A N 1
ATOM 672 C CA . ILE A 1 87 ? -28.580 12.678 29.302 1.00 90.50 87 ILE A CA 1
ATOM 673 C C . ILE A 1 87 ? -28.179 11.303 28.752 1.00 90.50 87 ILE A C 1
ATOM 675 O O . ILE A 1 87 ? -28.795 10.307 29.127 1.00 90.50 87 ILE A O 1
ATOM 679 N N . LEU A 1 88 ? -27.129 11.233 27.927 1.00 90.06 88 LEU A N 1
ATOM 680 C CA . LEU A 1 88 ? -26.630 9.984 27.348 1.00 90.06 88 LEU A CA 1
ATOM 681 C C . LEU A 1 88 ? -26.265 8.978 28.448 1.00 90.06 88 LEU A C 1
ATOM 683 O O . LEU A 1 88 ? -26.771 7.862 28.455 1.00 90.06 88 LEU A O 1
ATOM 687 N N . ASN A 1 89 ? -25.480 9.398 29.442 1.00 87.12 89 ASN A N 1
ATOM 688 C CA . ASN A 1 89 ? -25.051 8.527 30.538 1.00 87.12 89 ASN A CA 1
ATOM 689 C C . ASN A 1 89 ? -26.215 8.006 31.395 1.00 87.12 89 ASN A C 1
ATOM 691 O O . ASN A 1 89 ? -26.118 6.913 31.949 1.00 87.12 89 ASN A O 1
ATOM 695 N N . ARG A 1 90 ? -27.304 8.775 31.528 1.00 90.31 90 ARG A N 1
ATOM 696 C CA . ARG A 1 90 ? -28.455 8.400 32.363 1.00 90.31 90 ARG A CA 1
ATOM 697 C C . ARG A 1 90 ? -29.503 7.571 31.623 1.00 90.31 90 ARG A C 1
ATOM 699 O O . ARG A 1 90 ? -30.115 6.712 32.249 1.00 90.31 90 ARG A O 1
ATOM 706 N N . TYR A 1 91 ? -29.728 7.833 30.336 1.00 89.38 91 TYR A N 1
ATOM 707 C CA . TYR A 1 91 ? -30.864 7.268 29.596 1.00 89.38 91 TYR A CA 1
ATOM 708 C C . TYR A 1 91 ? -30.471 6.363 28.424 1.00 89.38 91 TYR A C 1
ATOM 710 O O . TYR A 1 91 ? -31.301 5.582 27.969 1.00 89.38 91 TYR A O 1
ATOM 718 N N . ALA A 1 92 ? -29.232 6.439 27.940 1.00 84.31 92 ALA A N 1
ATOM 719 C CA . ALA A 1 92 ? -28.737 5.624 26.832 1.00 84.31 92 ALA A CA 1
ATOM 720 C C . ALA A 1 92 ? -27.228 5.343 26.989 1.00 84.31 92 ALA A C 1
ATOM 722 O O . ALA A 1 92 ? -26.427 5.784 26.160 1.00 84.31 92 ALA A O 1
ATOM 723 N N . PRO A 1 93 ? -26.808 4.654 28.071 1.00 76.19 93 PRO A N 1
ATOM 724 C CA . PRO A 1 93 ? -25.395 4.413 28.327 1.00 76.19 93 PRO A CA 1
ATOM 725 C C . PRO A 1 93 ? -24.769 3.640 27.164 1.00 76.19 93 PRO A C 1
ATOM 727 O O . PRO A 1 93 ? -25.287 2.608 26.729 1.00 76.19 93 PRO A O 1
ATOM 730 N N . TYR A 1 94 ? -23.643 4.147 26.664 1.00 75.81 94 TYR A N 1
ATOM 731 C CA . TYR A 1 94 ? -22.918 3.510 25.573 1.00 75.81 94 TYR A CA 1
ATOM 732 C C . TYR A 1 94 ? -22.451 2.112 25.983 1.00 75.81 94 TYR A C 1
ATOM 734 O O . TYR A 1 94 ? -21.791 1.936 27.009 1.00 75.81 94 TYR A O 1
ATOM 742 N N . LYS A 1 95 ? -22.749 1.122 25.142 1.00 77.25 95 LYS A N 1
ATOM 743 C CA . LYS A 1 95 ? -22.206 -0.229 25.251 1.00 77.25 95 LYS A CA 1
ATOM 744 C C . LYS A 1 95 ? -21.381 -0.511 24.007 1.00 77.25 95 LYS A C 1
ATOM 746 O O . LYS A 1 95 ? -21.914 -0.484 22.899 1.00 77.25 95 LYS A O 1
ATOM 751 N N . ALA A 1 96 ? -20.095 -0.794 24.201 1.00 74.94 96 ALA A N 1
ATOM 752 C CA . ALA A 1 96 ? -19.216 -1.150 23.100 1.00 74.94 96 ALA A CA 1
ATOM 753 C C . ALA A 1 96 ? -19.765 -2.394 22.373 1.00 74.94 96 ALA A C 1
ATOM 755 O O . ALA A 1 96 ? -20.088 -3.391 23.034 1.00 74.94 96 ALA A O 1
ATOM 756 N N . PRO A 1 97 ? -19.898 -2.353 21.038 1.00 76.50 97 PRO A N 1
ATOM 757 C CA . PRO A 1 97 ? -20.316 -3.515 20.273 1.00 76.50 97 PRO A CA 1
ATOM 758 C C . PRO A 1 97 ? -19.246 -4.608 20.357 1.00 76.50 97 PRO A C 1
ATOM 760 O O . PRO A 1 97 ? -18.048 -4.336 20.292 1.00 76.50 97 PRO A O 1
ATOM 763 N N . THR A 1 98 ? -19.678 -5.862 20.480 1.00 77.94 98 THR A N 1
ATOM 764 C CA . THR A 1 98 ? -18.782 -7.031 20.459 1.00 77.94 98 THR A CA 1
ATOM 765 C C . THR A 1 98 ? -18.316 -7.381 19.046 1.00 77.94 98 THR A C 1
ATOM 767 O O . THR A 1 98 ? -17.291 -8.033 18.878 1.00 77.94 98 THR A O 1
ATOM 770 N N . SER A 1 99 ? -19.057 -6.937 18.030 1.00 81.00 99 SER A N 1
ATOM 771 C CA . SER A 1 99 ? -18.731 -7.075 16.613 1.00 81.00 99 SER A CA 1
ATOM 772 C C . SER A 1 99 ? -19.317 -5.903 15.834 1.00 81.00 99 SER A C 1
ATOM 774 O O . SER A 1 99 ? -20.439 -5.486 16.116 1.00 81.00 99 SER A O 1
ATOM 776 N N . ILE A 1 100 ? -18.593 -5.416 14.828 1.00 88.38 100 ILE A N 1
ATOM 777 C CA . ILE A 1 100 ? -19.063 -4.374 13.907 1.00 88.38 100 ILE A CA 1
ATOM 778 C C . ILE A 1 100 ? -18.874 -4.908 12.489 1.00 88.38 100 ILE A C 1
ATOM 780 O O . ILE A 1 100 ? -17.785 -5.381 12.159 1.00 88.38 100 ILE A O 1
ATOM 784 N N . ASP A 1 101 ? -19.920 -4.905 11.664 1.00 89.44 101 ASP A N 1
ATOM 785 C CA . ASP A 1 101 ? -19.823 -5.378 10.282 1.00 89.44 101 ASP A CA 1
ATOM 786 C C . ASP A 1 101 ? -19.018 -4.408 9.394 1.00 89.44 101 ASP A C 1
ATOM 788 O O . ASP A 1 101 ? -18.782 -3.252 9.744 1.00 89.44 101 ASP A O 1
ATOM 792 N N . ARG A 1 102 ? -18.584 -4.888 8.221 1.00 87.25 102 ARG A N 1
ATOM 793 C CA . ARG A 1 102 ? -17.746 -4.118 7.287 1.00 87.25 102 ARG A CA 1
ATOM 794 C C . ARG A 1 102 ? -18.403 -2.816 6.834 1.00 87.25 102 ARG A C 1
ATOM 796 O O . ARG A 1 102 ? -17.707 -1.808 6.764 1.00 87.25 102 ARG A O 1
ATOM 803 N N . ALA A 1 103 ? -19.689 -2.845 6.488 1.00 86.56 103 ALA A N 1
ATOM 804 C CA . ALA A 1 103 ? -20.367 -1.667 5.957 1.00 86.56 103 ALA A CA 1
ATOM 805 C C . ALA A 1 103 ? -20.437 -0.575 7.029 1.00 86.56 103 ALA A C 1
ATOM 807 O O . ALA A 1 103 ? -20.086 0.568 6.751 1.00 86.56 103 ALA A O 1
ATOM 808 N N . THR A 1 104 ? -20.755 -0.964 8.266 1.00 89.25 104 THR A N 1
ATOM 809 C CA . THR A 1 104 ? -20.765 -0.063 9.421 1.00 89.25 104 THR A CA 1
ATOM 810 C C . THR A 1 104 ? -19.373 0.492 9.744 1.00 89.25 104 THR A C 1
ATOM 812 O O . THR A 1 104 ? -19.240 1.681 10.024 1.00 89.25 104 THR A O 1
ATOM 815 N N . ILE A 1 105 ? -18.310 -0.325 9.694 1.00 91.38 105 ILE A N 1
ATOM 816 C CA . ILE A 1 105 ? -16.936 0.171 9.918 1.00 91.38 105 ILE A CA 1
ATOM 817 C C . ILE A 1 105 ? -16.578 1.232 8.877 1.00 91.38 105 ILE A C 1
ATOM 819 O O . ILE A 1 105 ? -16.072 2.291 9.241 1.00 91.38 105 ILE A O 1
ATOM 823 N N . ILE A 1 106 ? -16.846 0.953 7.598 1.00 88.31 106 ILE A N 1
ATOM 824 C CA . ILE A 1 106 ? -16.528 1.875 6.505 1.00 88.31 106 ILE A CA 1
ATOM 825 C C . ILE A 1 106 ? -17.310 3.170 6.674 1.00 88.31 106 ILE A C 1
ATOM 827 O O . ILE A 1 106 ? -16.675 4.214 6.720 1.00 88.31 106 ILE A O 1
ATOM 831 N N . SER A 1 107 ? -18.631 3.114 6.877 1.00 88.19 107 SER A N 1
ATOM 832 C CA . SER A 1 107 ? -19.439 4.330 7.036 1.00 88.19 107 SER A CA 1
ATOM 833 C C . SER A 1 107 ? -18.977 5.187 8.216 1.00 88.19 107 SER A C 1
ATOM 835 O O . SER A 1 107 ? -18.987 6.404 8.136 1.00 88.19 107 SER A O 1
ATOM 837 N N . LEU A 1 108 ? -18.532 4.570 9.315 1.00 89.12 108 LEU A N 1
ATOM 838 C CA . LEU A 1 108 ? -18.070 5.303 10.497 1.00 89.12 108 LEU A CA 1
ATOM 839 C C . LEU A 1 108 ? -16.667 5.911 10.344 1.00 89.12 108 LEU A C 1
ATOM 841 O O . LEU A 1 108 ? -16.307 6.789 11.125 1.00 89.12 108 LEU A O 1
ATOM 845 N N . ILE A 1 109 ? -15.868 5.446 9.380 1.00 87.62 109 ILE A N 1
ATOM 846 C CA . ILE A 1 109 ? -14.551 6.021 9.063 1.00 87.62 109 ILE A CA 1
ATOM 847 C C . ILE A 1 109 ? -14.667 7.047 7.933 1.00 87.62 109 ILE A C 1
ATOM 849 O O . ILE A 1 109 ? -14.081 8.125 8.023 1.00 87.62 109 ILE A O 1
ATOM 853 N N . ASP A 1 110 ? -15.409 6.703 6.885 1.00 81.38 110 ASP A N 1
ATOM 854 C CA . ASP A 1 110 ? -15.691 7.532 5.722 1.00 81.38 110 ASP A CA 1
ATOM 855 C C . ASP A 1 110 ? -17.134 7.276 5.249 1.00 81.38 110 ASP A C 1
ATOM 857 O O . ASP A 1 110 ? -17.457 6.228 4.679 1.00 81.38 110 ASP A O 1
ATOM 861 N N . ASN A 1 111 ? -18.005 8.260 5.482 1.00 75.50 111 ASN A N 1
ATOM 862 C CA . ASN A 1 111 ? -19.421 8.191 5.118 1.00 75.50 111 ASN A CA 1
ATOM 863 C C . ASN A 1 111 ? -19.650 8.080 3.600 1.00 75.50 111 ASN A C 1
ATOM 865 O O . ASN A 1 111 ? -20.717 7.623 3.193 1.00 75.50 111 ASN A O 1
ATOM 869 N N . ASP A 1 112 ? -18.670 8.451 2.771 1.00 79.06 112 ASP A N 1
ATOM 870 C CA . ASP A 1 112 ? -18.785 8.400 1.310 1.00 79.06 112 ASP A CA 1
ATOM 871 C C . ASP A 1 112 ? -18.455 7.006 0.744 1.00 79.06 112 ASP A C 1
ATOM 873 O O . ASP A 1 112 ? -18.593 6.761 -0.455 1.00 79.06 112 ASP A O 1
ATOM 877 N N . GLY A 1 113 ? -18.036 6.063 1.598 1.00 72.94 113 GLY A N 1
ATOM 878 C CA . GLY A 1 113 ? -17.758 4.683 1.202 1.00 72.94 113 GLY A CA 1
ATOM 879 C C . GLY A 1 113 ? -16.445 4.497 0.440 1.00 72.94 113 GLY A C 1
ATOM 880 O O . GLY A 1 113 ? -16.255 3.453 -0.191 1.00 72.94 113 GLY A O 1
ATOM 881 N N . ASN A 1 114 ? -15.537 5.478 0.481 1.00 82.75 114 ASN A N 1
ATOM 882 C CA . ASN A 1 114 ? -14.237 5.355 -0.171 1.00 82.75 114 ASN A CA 1
ATOM 883 C C . ASN A 1 114 ? -13.329 4.353 0.554 1.00 82.75 114 ASN A C 1
ATOM 885 O O . ASN A 1 114 ? -13.511 4.011 1.725 1.00 82.75 114 ASN A O 1
ATOM 889 N N . ASN A 1 115 ? -12.279 3.927 -0.148 1.00 83.38 115 ASN A N 1
ATOM 890 C CA . ASN A 1 115 ? -11.182 3.209 0.485 1.00 83.38 115 ASN A CA 1
ATOM 891 C C . ASN A 1 115 ? -10.512 4.082 1.552 1.00 83.38 115 ASN A C 1
ATOM 893 O O . ASN A 1 115 ? -10.245 5.269 1.344 1.00 83.38 115 ASN A O 1
ATOM 897 N N . ILE A 1 116 ? -10.135 3.451 2.661 1.00 88.44 116 ILE A N 1
ATOM 898 C CA . ILE A 1 116 ? -9.299 4.072 3.682 1.00 88.44 116 ILE A CA 1
ATOM 899 C C . ILE A 1 116 ? -7.900 4.269 3.088 1.00 88.44 116 ILE A C 1
ATOM 901 O O . ILE A 1 116 ? -7.134 3.317 2.932 1.00 88.44 116 ILE A O 1
ATOM 905 N N . THR A 1 117 ? -7.556 5.513 2.761 1.00 89.94 117 THR A N 1
ATOM 906 C CA . THR A 1 117 ? -6.270 5.862 2.142 1.00 89.94 117 THR A CA 1
ATOM 907 C C . THR A 1 117 ? -5.398 6.704 3.066 1.00 89.94 117 THR A C 1
ATOM 909 O O . THR A 1 117 ? -5.865 7.401 3.968 1.00 89.94 117 THR A O 1
ATOM 912 N N . PHE A 1 118 ? -4.085 6.653 2.832 1.00 93.38 118 PHE A N 1
ATOM 913 C CA . PHE A 1 118 ? -3.105 7.426 3.588 1.00 93.38 118 PHE A CA 1
ATOM 914 C C . PHE A 1 118 ? -2.130 8.115 2.648 1.00 93.38 118 PHE A C 1
ATOM 916 O O . PHE A 1 118 ? -1.632 7.525 1.694 1.00 93.38 118 PHE A O 1
ATOM 923 N N . SER A 1 119 ? -1.793 9.363 2.965 1.00 93.81 119 SER A N 1
ATOM 924 C CA . SER A 1 119 ? -0.891 10.172 2.141 1.00 93.81 119 SER A CA 1
ATOM 925 C C . SER A 1 119 ? 0.575 9.730 2.198 1.00 93.81 119 SER A C 1
ATOM 927 O O . SER A 1 119 ? 1.373 10.163 1.370 1.00 93.81 119 SER A O 1
ATOM 929 N N . ASN A 1 120 ? 0.950 8.927 3.198 1.00 96.38 120 ASN A N 1
ATOM 930 C CA . ASN A 1 120 ? 2.278 8.340 3.388 1.00 96.38 120 ASN A CA 1
ATOM 931 C C . ASN A 1 120 ? 2.236 7.268 4.498 1.00 96.38 120 ASN A C 1
ATOM 933 O O . ASN A 1 120 ? 1.272 7.175 5.261 1.00 96.38 120 ASN A O 1
ATOM 937 N N . ALA A 1 121 ? 3.314 6.501 4.646 1.00 97.00 121 ALA A N 1
ATOM 938 C CA . ALA A 1 121 ? 3.441 5.444 5.648 1.00 97.00 121 ALA A CA 1
ATOM 939 C C . ALA A 1 121 ? 3.356 5.948 7.104 1.00 97.00 121 ALA A C 1
ATOM 941 O O . ALA A 1 121 ? 2.888 5.229 7.986 1.00 97.00 121 ALA A O 1
ATOM 942 N N . GLN A 1 122 ? 3.771 7.190 7.383 1.00 96.62 122 GLN A N 1
ATOM 943 C CA . GLN A 1 122 ? 3.630 7.771 8.724 1.00 96.62 122 GLN A CA 1
ATOM 944 C C . GLN A 1 122 ? 2.160 8.086 9.036 1.00 96.62 122 GLN A C 1
ATOM 946 O O . GLN A 1 122 ? 1.703 7.866 10.160 1.00 96.62 122 GLN A O 1
ATOM 951 N N . ALA A 1 123 ? 1.409 8.570 8.044 1.00 96.12 123 ALA A N 1
ATOM 952 C CA . ALA A 1 123 ? -0.029 8.771 8.144 1.00 96.12 123 ALA A CA 1
ATOM 953 C C . ALA A 1 123 ? -0.763 7.435 8.331 1.00 96.12 123 ALA A C 1
ATOM 955 O O . ALA A 1 123 ? -1.651 7.381 9.176 1.00 96.12 123 ALA A O 1
ATOM 956 N N . LEU A 1 124 ? -0.332 6.363 7.649 1.00 95.81 124 LEU A N 1
ATOM 957 C CA . LEU A 1 124 ? -0.813 4.998 7.897 1.00 95.81 124 LEU A CA 1
ATOM 958 C C . LEU A 1 124 ? -0.602 4.598 9.361 1.00 95.81 124 LEU A C 1
ATOM 960 O O . LEU A 1 124 ? -1.576 4.308 10.045 1.00 95.81 124 LEU A O 1
ATOM 964 N N . LYS A 1 125 ? 0.634 4.664 9.884 1.00 95.56 125 LYS A N 1
ATOM 965 C CA . LYS A 1 125 ? 0.922 4.332 11.295 1.00 95.56 125 LYS A CA 1
ATOM 966 C C . LYS A 1 125 ? 0.041 5.126 12.265 1.00 95.56 125 LYS A C 1
ATOM 968 O O . LYS A 1 125 ? -0.550 4.560 13.184 1.00 95.56 125 LYS A O 1
ATOM 973 N N . LYS A 1 126 ? -0.054 6.445 12.064 1.00 94.12 126 LYS A N 1
ATOM 974 C CA . LYS A 1 126 ? -0.827 7.342 12.937 1.00 94.12 126 LYS A CA 1
ATOM 975 C C . LYS A 1 126 ? -2.331 7.077 12.853 1.00 94.12 126 LYS A C 1
ATOM 977 O O . LYS A 1 126 ? -2.994 7.103 13.886 1.00 94.12 126 LYS A O 1
ATOM 982 N N . GLY A 1 127 ? -2.860 6.875 11.649 1.00 91.94 127 GLY A N 1
ATOM 983 C CA . GLY A 1 127 ? -4.280 6.641 11.407 1.00 91.94 127 GLY A CA 1
ATOM 984 C C . GLY A 1 127 ? -4.720 5.272 11.907 1.00 91.94 127 GLY A C 1
ATOM 985 O O . GLY A 1 127 ? -5.628 5.198 12.725 1.00 91.94 127 GLY A O 1
ATOM 986 N N . ALA A 1 128 ? -3.997 4.216 11.529 1.00 94.56 128 ALA A N 1
ATOM 987 C CA . ALA A 1 128 ? -4.253 2.844 11.961 1.00 94.56 128 ALA A CA 1
ATOM 988 C C . ALA A 1 128 ? -4.291 2.710 13.494 1.00 94.56 128 ALA A C 1
ATOM 990 O O . ALA A 1 128 ? -5.203 2.090 14.033 1.00 94.56 128 ALA A O 1
ATOM 991 N N . LYS A 1 129 ? -3.378 3.385 14.211 1.00 94.62 129 LYS A N 1
ATOM 992 C CA . LYS A 1 129 ? -3.344 3.398 15.686 1.00 94.62 129 LYS A CA 1
ATOM 993 C C . LYS A 1 129 ? -4.633 3.926 16.332 1.00 94.62 129 L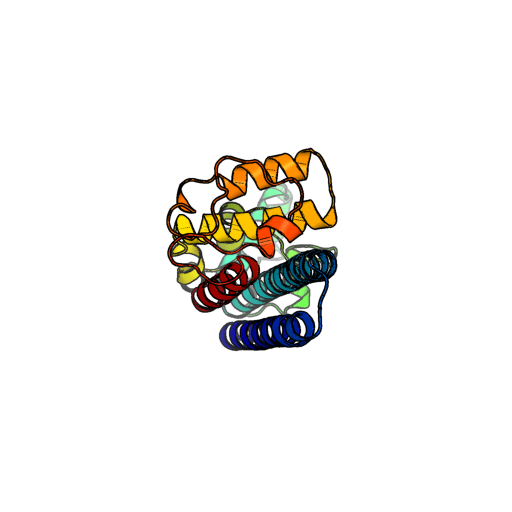YS A C 1
ATOM 995 O O . LYS A 1 129 ? -4.912 3.595 17.479 1.00 94.62 129 LYS A O 1
ATOM 1000 N N . ARG A 1 130 ? -5.406 4.770 15.639 1.00 92.75 130 ARG A N 1
ATOM 1001 C CA . ARG A 1 130 ? -6.680 5.283 16.171 1.00 92.75 130 ARG A CA 1
ATOM 1002 C C . ARG A 1 130 ? -7.728 4.182 16.262 1.00 92.75 130 ARG A C 1
ATOM 1004 O O . ARG A 1 130 ? -8.546 4.219 17.172 1.00 92.75 130 ARG A O 1
ATOM 1011 N N . TRP A 1 131 ? -7.687 3.227 15.338 1.00 94.00 131 TRP A N 1
ATOM 1012 C CA . TRP A 1 131 ? -8.774 2.278 15.111 1.00 94.00 131 TRP A CA 1
ATOM 1013 C C . TRP A 1 131 ? -8.423 0.844 15.500 1.00 94.00 131 TRP A C 1
ATOM 1015 O O . TRP A 1 131 ? -9.292 0.102 15.940 1.00 94.00 131 TRP A O 1
ATOM 1025 N N . ILE A 1 132 ? -7.158 0.452 15.355 1.00 95.06 132 ILE A N 1
ATOM 1026 C CA . ILE A 1 132 ? -6.711 -0.931 15.522 1.00 95.06 132 ILE A CA 1
ATOM 1027 C C . ILE A 1 132 ? -6.075 -1.118 16.900 1.00 95.06 132 ILE A C 1
ATOM 1029 O O . ILE A 1 132 ? -5.270 -0.296 17.345 1.00 95.06 132 ILE A O 1
ATOM 1033 N N . SER A 1 133 ? -6.411 -2.224 17.568 1.00 92.62 133 SER A N 1
ATOM 1034 C CA . SER A 1 133 ? -5.834 -2.574 18.865 1.00 92.62 133 SER A CA 1
ATOM 1035 C C . SER A 1 133 ? -4.321 -2.803 18.791 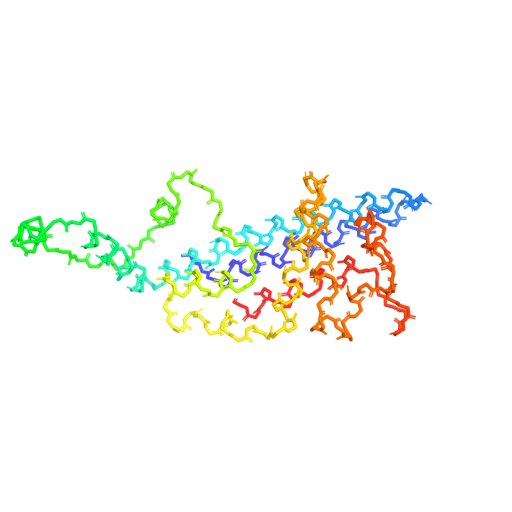1.00 92.62 133 SER A C 1
ATOM 1037 O O . SER A 1 133 ? -3.760 -3.173 17.757 1.00 92.62 133 SER A O 1
ATOM 1039 N N . ALA A 1 134 ? -3.633 -2.604 19.917 1.00 92.12 134 ALA A N 1
ATOM 1040 C CA . ALA A 1 134 ? -2.175 -2.714 19.979 1.00 92.12 134 ALA A CA 1
ATOM 1041 C C . ALA A 1 134 ? -1.653 -4.088 19.514 1.00 92.12 134 ALA A C 1
ATOM 1043 O O . ALA A 1 134 ? -0.612 -4.147 18.860 1.00 92.12 134 ALA A O 1
ATOM 1044 N N . ALA A 1 135 ? -2.394 -5.168 19.793 1.00 89.69 135 ALA A N 1
ATOM 1045 C CA . ALA A 1 135 ? -2.039 -6.528 19.387 1.00 89.69 135 ALA A CA 1
ATOM 1046 C C . A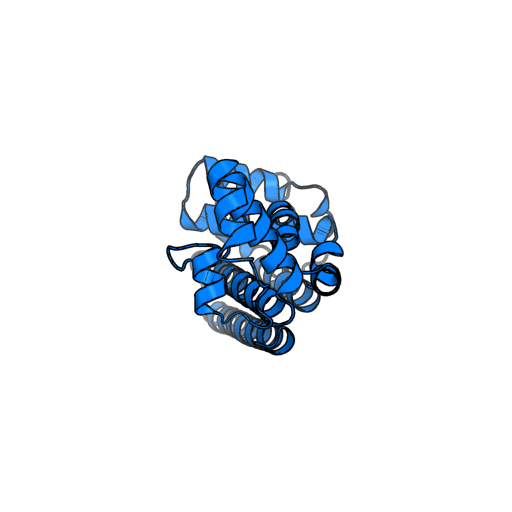LA A 1 135 ? -1.998 -6.696 17.857 1.00 89.69 135 ALA A C 1
ATOM 1048 O O . ALA A 1 135 ? -1.088 -7.327 17.328 1.00 89.69 135 ALA A O 1
ATOM 1049 N N . ASN A 1 136 ? -2.943 -6.080 17.142 1.00 92.56 136 ASN A N 1
ATOM 1050 C CA . ASN A 1 136 ? -3.041 -6.156 15.682 1.00 92.56 136 ASN A CA 1
ATOM 1051 C C . ASN A 1 136 ? -2.172 -5.104 14.960 1.00 92.56 136 ASN A C 1
ATOM 1053 O O . ASN A 1 136 ? -1.975 -5.185 13.753 1.00 92.56 136 ASN A O 1
ATOM 1057 N N . MET A 1 137 ? -1.608 -4.131 15.685 1.00 94.56 137 MET A N 1
ATOM 1058 C CA . MET A 1 137 ? -0.733 -3.086 15.131 1.00 94.56 137 MET A CA 1
ATOM 1059 C C . MET A 1 137 ? 0.739 -3.503 14.990 1.00 94.56 137 MET A C 1
ATOM 1061 O O . MET A 1 137 ? 1.538 -2.711 14.489 1.00 94.56 137 MET A O 1
ATOM 1065 N N . ALA A 1 138 ? 1.132 -4.696 15.449 1.00 92.94 138 ALA A N 1
ATOM 1066 C CA . ALA A 1 138 ? 2.538 -5.095 15.544 1.00 92.94 138 ALA A CA 1
ATOM 1067 C C . ALA A 1 138 ? 3.294 -4.974 14.206 1.00 92.94 138 ALA A C 1
ATOM 1069 O O . ALA A 1 138 ? 4.339 -4.326 14.161 1.00 92.94 138 ALA A O 1
ATOM 1070 N N . GLY A 1 139 ? 2.733 -5.511 13.117 1.00 94.00 139 GLY A N 1
ATOM 1071 C CA . GLY A 1 139 ? 3.339 -5.456 11.782 1.00 94.00 139 GLY A CA 1
ATOM 1072 C C . GLY A 1 139 ? 3.464 -4.029 11.241 1.00 94.00 139 GLY A C 1
ATOM 1073 O O . GLY A 1 139 ? 4.550 -3.586 10.865 1.00 94.00 139 GLY A O 1
ATOM 1074 N N . ILE A 1 140 ? 2.378 -3.250 11.315 1.00 95.94 140 ILE A N 1
ATOM 1075 C CA . ILE A 1 140 ? 2.374 -1.833 10.917 1.00 95.94 140 ILE A CA 1
ATOM 1076 C C . ILE A 1 140 ? 3.410 -1.035 11.720 1.00 95.94 140 ILE A C 1
ATOM 1078 O O . ILE A 1 140 ? 4.140 -0.229 11.146 1.00 95.94 140 ILE A O 1
ATOM 1082 N N . ASN A 1 141 ? 3.518 -1.255 13.032 1.00 95.88 141 ASN A N 1
ATOM 1083 C CA . ASN A 1 141 ? 4.493 -0.571 13.884 1.00 95.88 141 ASN A CA 1
ATOM 1084 C C . ASN A 1 141 ? 5.940 -0.959 13.548 1.00 95.88 141 ASN A C 1
ATOM 1086 O O . ASN A 1 141 ? 6.813 -0.086 13.580 1.00 95.88 141 ASN A O 1
ATOM 1090 N N . ALA A 1 142 ? 6.169 -2.224 13.187 1.00 96.12 142 ALA A N 1
ATOM 1091 C CA . ALA A 1 142 ? 7.476 -2.777 12.853 1.00 96.12 142 ALA A CA 1
ATOM 1092 C C . ALA A 1 142 ? 8.033 -2.305 11.499 1.00 96.12 142 ALA A C 1
ATOM 1094 O O . ALA A 1 142 ? 9.218 -2.515 11.242 1.00 96.12 142 ALA A O 1
ATOM 1095 N N . LEU A 1 143 ? 7.230 -1.629 10.662 1.00 97.56 143 LEU A N 1
ATOM 1096 C CA . LEU A 1 143 ? 7.705 -1.051 9.402 1.00 97.56 143 LEU A CA 1
ATOM 1097 C C . LEU A 1 143 ? 8.971 -0.217 9.621 1.00 97.56 143 LEU A C 1
ATOM 1099 O O . LEU A 1 143 ? 8.951 0.788 10.347 1.00 97.56 143 LEU A O 1
ATOM 1103 N N . THR A 1 144 ? 10.050 -0.619 8.955 1.00 96.88 144 THR A N 1
ATOM 1104 C CA . THR A 1 144 ? 11.351 0.046 9.036 1.00 96.88 144 THR A CA 1
ATOM 1105 C C . THR A 1 144 ? 11.338 1.380 8.290 1.00 96.88 144 THR A C 1
ATOM 1107 O O . THR A 1 144 ? 10.490 1.628 7.430 1.00 96.88 144 THR A O 1
ATOM 1110 N N . GLY A 1 145 ? 12.318 2.247 8.568 1.00 96.69 145 GLY A N 1
ATOM 1111 C CA . GLY A 1 145 ? 12.469 3.510 7.834 1.00 96.69 145 GLY A CA 1
ATOM 1112 C C . GLY A 1 145 ? 12.606 3.309 6.318 1.00 96.69 145 GLY A C 1
ATOM 1113 O O . GLY A 1 145 ? 12.048 4.084 5.543 1.00 96.69 145 GLY A O 1
ATOM 1114 N N . GLN A 1 146 ? 13.271 2.230 5.893 1.00 96.81 146 GLN A N 1
ATOM 1115 C CA . GLN A 1 146 ? 13.397 1.866 4.482 1.00 96.81 146 GLN A CA 1
ATOM 1116 C C . GLN A 1 146 ? 12.056 1.423 3.885 1.00 96.81 146 GLN A C 1
ATOM 1118 O O . GLN A 1 146 ? 11.652 1.969 2.863 1.00 96.81 146 GLN A O 1
ATOM 1123 N N . GLN A 1 147 ? 11.316 0.521 4.538 1.00 97.50 147 GLN A N 1
ATOM 1124 C CA . GLN A 1 147 ? 9.992 0.094 4.057 1.00 97.50 147 GLN A CA 1
ATOM 1125 C C . GLN A 1 147 ? 9.015 1.272 3.962 1.00 97.50 147 GLN A C 1
ATOM 1127 O O . GLN A 1 147 ? 8.308 1.421 2.969 1.00 97.50 147 GLN A O 1
ATOM 1132 N N . MET A 1 148 ? 9.021 2.165 4.954 1.00 97.94 148 MET A N 1
ATOM 1133 C CA . MET A 1 148 ? 8.215 3.386 4.920 1.00 97.94 148 MET A CA 1
ATOM 1134 C C . MET A 1 148 ? 8.588 4.299 3.746 1.00 97.94 148 MET A C 1
ATOM 1136 O O . MET 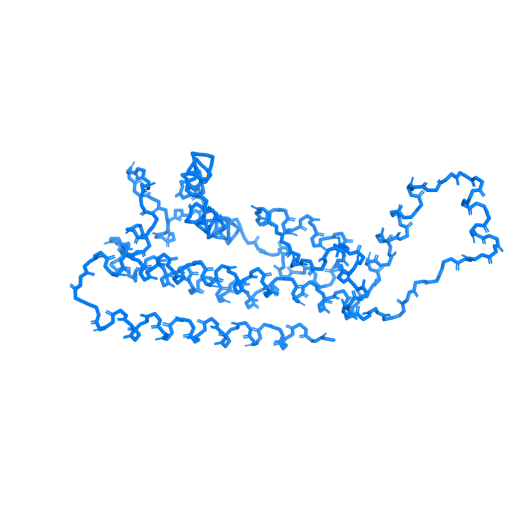A 1 148 ? 7.702 4.874 3.114 1.00 97.94 148 MET A O 1
ATOM 1140 N N . ALA A 1 149 ? 9.878 4.433 3.434 1.00 98.06 149 ALA A N 1
ATOM 1141 C CA . ALA A 1 149 ? 10.334 5.211 2.288 1.00 98.06 149 ALA A CA 1
ATOM 1142 C C . ALA A 1 149 ? 9.894 4.594 0.952 1.00 98.06 149 ALA A C 1
ATOM 1144 O O . ALA A 1 149 ? 9.489 5.331 0.055 1.00 98.06 149 ALA A O 1
ATOM 1145 N N . ILE A 1 150 ? 9.915 3.264 0.839 1.00 97.81 150 ILE A N 1
ATOM 1146 C CA . ILE A 1 150 ? 9.448 2.546 -0.354 1.00 97.81 150 ILE A CA 1
ATOM 1147 C C . ILE A 1 150 ? 7.928 2.714 -0.526 1.00 97.81 150 ILE A C 1
ATOM 1149 O O . ILE A 1 150 ? 7.483 3.051 -1.623 1.00 97.81 150 ILE A O 1
ATOM 1153 N N . ILE A 1 151 ? 7.140 2.611 0.554 1.00 98.25 151 ILE A N 1
ATOM 1154 C CA . ILE A 1 151 ? 5.694 2.899 0.511 1.00 98.25 151 ILE A CA 1
ATOM 1155 C C . ILE A 1 151 ? 5.440 4.324 0.002 1.00 98.25 151 ILE A C 1
ATOM 1157 O O . ILE A 1 151 ? 4.628 4.560 -0.893 1.00 98.25 151 ILE A O 1
ATOM 1161 N N . ASN A 1 152 ? 6.166 5.297 0.554 1.00 98.31 152 ASN A N 1
ATOM 1162 C CA . ASN A 1 152 ? 6.030 6.695 0.153 1.00 98.31 152 ASN A CA 1
ATOM 1163 C C . ASN A 1 152 ? 6.405 6.915 -1.317 1.00 98.31 152 ASN A C 1
ATOM 1165 O O . ASN A 1 152 ? 5.796 7.755 -1.981 1.00 98.31 152 ASN A O 1
ATOM 1169 N N . LEU A 1 153 ? 7.391 6.172 -1.826 1.00 97.81 153 LEU A N 1
ATOM 1170 C CA . LEU A 1 153 ? 7.807 6.232 -3.220 1.00 97.81 153 LEU A CA 1
ATOM 1171 C C . LEU A 1 153 ? 6.683 5.792 -4.161 1.00 97.81 153 LEU A C 1
ATOM 1173 O O . LEU A 1 153 ? 6.366 6.545 -5.082 1.00 97.81 153 LEU A O 1
ATOM 1177 N N . TRP A 1 154 ? 6.052 4.633 -3.946 1.00 97.38 154 TRP A N 1
ATOM 1178 C CA . TRP A 1 154 ? 4.990 4.189 -4.857 1.00 97.38 154 TRP A CA 1
ATOM 1179 C C . TRP A 1 154 ? 3.723 5.044 -4.760 1.00 97.38 154 TRP A C 1
ATOM 1181 O O . TRP A 1 154 ? 3.083 5.286 -5.782 1.00 97.38 154 TRP A O 1
ATOM 1191 N N . ILE A 1 155 ? 3.407 5.599 -3.582 1.00 97.88 155 ILE A N 1
ATOM 1192 C CA . ILE A 1 155 ? 2.326 6.591 -3.435 1.00 97.88 155 ILE A CA 1
ATOM 1193 C C . ILE A 1 155 ? 2.645 7.841 -4.268 1.00 97.88 155 ILE A C 1
ATOM 1195 O O . ILE A 1 155 ? 1.793 8.346 -5.000 1.00 97.88 155 ILE A O 1
ATOM 1199 N N . ALA A 1 156 ? 3.882 8.343 -4.194 1.00 97.75 156 ALA A N 1
ATOM 1200 C CA . ALA A 1 156 ? 4.296 9.513 -4.961 1.00 97.75 156 ALA A CA 1
ATOM 1201 C C . ALA A 1 156 ? 4.320 9.244 -6.476 1.00 97.75 156 ALA A C 1
ATOM 1203 O O . ALA A 1 156 ? 3.912 10.111 -7.249 1.00 97.75 156 ALA A O 1
ATOM 1204 N N . LEU A 1 157 ? 4.741 8.046 -6.898 1.00 97.75 157 LEU A N 1
ATOM 1205 C CA . LEU A 1 157 ? 4.679 7.603 -8.293 1.00 97.75 157 LEU A CA 1
ATOM 1206 C C . LEU A 1 157 ? 3.234 7.566 -8.791 1.00 97.75 157 LEU A C 1
ATOM 1208 O O . LEU A 1 157 ? 2.936 8.224 -9.783 1.00 97.75 157 LEU A O 1
ATOM 1212 N N . ARG A 1 158 ? 2.329 6.878 -8.084 1.00 97.25 158 ARG A N 1
ATOM 1213 C CA . ARG A 1 158 ? 0.896 6.816 -8.419 1.00 97.25 158 ARG A CA 1
ATOM 1214 C C . ARG A 1 158 ? 0.295 8.209 -8.550 1.00 97.25 158 ARG A C 1
ATOM 1216 O O . ARG A 1 158 ? -0.334 8.510 -9.558 1.00 97.25 158 ARG A O 1
ATOM 1223 N N . ASN A 1 159 ? 0.535 9.080 -7.570 1.00 96.56 159 ASN A N 1
ATOM 1224 C CA . ASN A 1 159 ? 0.004 10.442 -7.584 1.00 96.56 159 ASN A CA 1
ATOM 1225 C C . ASN A 1 159 ? 0.545 11.271 -8.749 1.00 96.56 159 ASN A C 1
ATOM 1227 O O . ASN A 1 159 ? -0.211 12.024 -9.358 1.00 96.56 159 ASN A O 1
ATOM 1231 N N . HIS A 1 160 ? 1.836 11.155 -9.066 1.00 97.44 160 HIS A N 1
ATOM 1232 C CA . HIS A 1 160 ? 2.404 11.912 -10.175 1.00 97.44 160 HIS A CA 1
ATOM 1233 C C . HIS A 1 160 ? 1.945 11.383 -11.534 1.00 97.44 160 HIS A C 1
ATOM 1235 O O . HIS A 1 160 ? 1.574 12.191 -12.376 1.00 97.44 160 HIS A O 1
ATOM 1241 N N . ILE A 1 161 ? 1.886 10.061 -11.731 1.00 97.00 161 ILE A N 1
ATOM 1242 C CA . ILE A 1 161 ? 1.377 9.478 -12.982 1.00 97.00 161 ILE A CA 1
ATOM 1243 C C . ILE A 1 161 ? -0.103 9.845 -13.182 1.00 97.00 161 ILE A C 1
ATOM 1245 O O . ILE A 1 161 ? -0.501 10.152 -14.299 1.00 97.00 161 ILE A O 1
ATOM 1249 N N . ALA A 1 162 ? -0.909 9.848 -12.116 1.00 95.31 162 ALA A N 1
ATOM 1250 C CA . ALA A 1 162 ? -2.342 10.130 -12.208 1.00 95.31 162 ALA A CA 1
ATOM 1251 C C . ALA A 1 162 ? -2.680 11.616 -12.427 1.00 95.31 162 ALA A C 1
ATOM 1253 O O . ALA A 1 162 ? -3.668 11.918 -13.090 1.00 95.31 162 ALA A O 1
ATOM 1254 N N . HIS A 1 163 ? -1.913 12.542 -11.841 1.00 94.38 163 HIS A N 1
ATOM 1255 C CA . HIS A 1 163 ? -2.278 13.965 -11.823 1.00 94.38 163 HIS A CA 1
ATOM 1256 C C . HIS A 1 163 ? -1.368 14.877 -12.644 1.00 94.38 163 HIS A C 1
ATOM 1258 O O . HIS A 1 163 ? -1.775 15.996 -12.934 1.00 94.38 163 HIS A O 1
ATOM 1264 N N . ASP A 1 164 ? -0.134 14.454 -12.926 1.00 93.25 164 ASP A N 1
ATOM 1265 C CA . ASP A 1 164 ? 0.869 15.201 -13.698 1.00 93.25 164 ASP A CA 1
ATOM 1266 C C . ASP A 1 164 ? 0.997 16.698 -13.333 1.00 93.25 164 ASP A C 1
ATOM 1268 O O . ASP A 1 164 ? 1.131 17.587 -14.168 1.00 93.25 164 ASP A O 1
ATOM 1272 N N . SER A 1 165 ? 0.930 17.005 -12.034 1.00 94.88 165 SER A N 1
ATOM 1273 C CA . SER A 1 165 ? 1.042 18.378 -11.521 1.00 94.88 165 SER A CA 1
ATOM 1274 C C . SER A 1 165 ? 2.436 18.668 -10.972 1.00 94.88 165 SER A C 1
ATOM 1276 O O . SER A 1 165 ? 3.097 17.771 -10.439 1.00 94.88 165 SER A O 1
ATOM 1278 N N . GLU A 1 166 ? 2.852 19.939 -10.965 1.00 95.00 166 GLU A N 1
ATOM 1279 C CA . GLU A 1 166 ? 4.135 20.348 -10.367 1.00 95.00 166 GLU A CA 1
ATOM 1280 C C . GLU A 1 166 ? 4.228 19.950 -8.884 1.00 95.00 166 GLU A C 1
ATOM 1282 O O . GLU A 1 166 ? 5.254 19.450 -8.424 1.00 95.00 166 GLU A O 1
ATOM 1287 N N . ARG A 1 167 ? 3.119 20.045 -8.136 1.00 95.50 167 ARG A N 1
ATOM 1288 C CA . ARG A 1 167 ? 3.053 19.563 -6.748 1.00 95.50 167 ARG A CA 1
ATOM 1289 C C . ARG A 1 167 ? 3.371 18.068 -6.648 1.00 95.50 167 ARG A C 1
ATOM 1291 O O . ARG A 1 167 ? 4.157 17.665 -5.789 1.00 95.50 167 ARG A O 1
ATOM 1298 N N . SER A 1 168 ? 2.761 17.245 -7.504 1.00 95.44 168 SER A N 1
ATOM 1299 C CA . SER A 1 168 ? 2.996 15.795 -7.519 1.00 95.44 168 SER A CA 1
ATOM 1300 C C . SER A 1 168 ? 4.419 15.438 -7.960 1.00 95.44 168 SER A C 1
ATOM 1302 O O . SER A 1 168 ? 5.038 14.546 -7.381 1.00 95.44 168 SER A O 1
ATOM 1304 N N . LYS A 1 169 ? 4.990 16.207 -8.891 1.00 95.38 169 LYS A N 1
ATOM 1305 C CA . LYS A 1 169 ? 6.378 16.075 -9.334 1.00 95.38 169 LYS A CA 1
ATOM 1306 C C . LYS A 1 169 ? 7.362 16.384 -8.210 1.00 95.38 169 LYS A C 1
ATOM 1308 O O . LYS A 1 169 ? 8.270 15.593 -7.969 1.00 95.38 169 LYS A O 1
ATOM 1313 N N . VAL A 1 170 ? 7.172 17.484 -7.475 1.00 95.75 170 VAL A N 1
ATOM 1314 C CA . VAL A 1 170 ? 7.998 17.831 -6.302 1.00 95.75 170 VAL A CA 1
ATOM 1315 C C . VAL A 1 170 ? 7.920 16.738 -5.234 1.00 95.75 170 VAL A C 1
ATOM 1317 O O . VAL A 1 170 ? 8.948 16.348 -4.675 1.00 95.75 170 VAL A O 1
ATOM 1320 N N . ALA A 1 171 ? 6.722 16.208 -4.972 1.00 96.19 171 ALA A N 1
ATOM 1321 C CA . ALA A 1 171 ? 6.538 15.093 -4.047 1.00 96.19 171 ALA A CA 1
ATOM 1322 C C . ALA A 1 171 ? 7.294 13.834 -4.505 1.00 96.19 171 ALA A C 1
ATOM 1324 O O . ALA A 1 171 ? 7.991 13.225 -3.692 1.00 96.19 171 ALA A O 1
ATOM 1325 N N . LEU A 1 172 ? 7.236 13.491 -5.798 1.00 96.75 172 LEU A N 1
ATOM 1326 C CA . LEU A 1 172 ? 8.004 12.382 -6.362 1.00 96.75 172 LEU A CA 1
ATOM 1327 C C . LEU A 1 172 ? 9.515 12.600 -6.232 1.00 96.75 172 LEU A C 1
ATOM 1329 O O . LEU A 1 172 ? 10.208 11.695 -5.770 1.00 96.75 172 LEU A O 1
ATOM 1333 N N . GLN A 1 173 ? 10.034 13.787 -6.578 1.00 95.25 173 GLN A N 1
ATOM 1334 C CA . GLN A 1 173 ? 11.470 14.070 -6.436 1.00 95.25 173 GLN A CA 1
ATOM 1335 C C . GLN A 1 173 ? 11.935 13.895 -4.993 1.00 95.25 173 GLN A C 1
ATOM 1337 O O . GLN A 1 173 ? 12.984 13.303 -4.757 1.00 95.25 173 GLN A O 1
ATOM 1342 N N . ARG A 1 174 ? 11.140 14.379 -4.031 1.00 95.00 174 ARG A N 1
ATOM 1343 C CA . ARG A 1 174 ? 11.440 14.238 -2.605 1.00 95.00 174 ARG A CA 1
ATOM 1344 C C . ARG A 1 174 ? 11.426 12.777 -2.162 1.00 95.00 174 ARG A C 1
ATOM 1346 O O . ARG A 1 174 ? 12.298 12.376 -1.397 1.00 95.00 174 ARG A O 1
ATOM 1353 N N . ALA A 1 175 ? 10.440 12.001 -2.610 1.00 96.19 175 ALA A N 1
ATOM 1354 C CA . ALA A 1 175 ? 10.322 10.596 -2.240 1.00 96.19 175 ALA A CA 1
ATOM 1355 C C . ALA A 1 175 ? 11.507 9.784 -2.778 1.00 96.19 175 ALA A C 1
ATOM 1357 O O . ALA A 1 175 ? 12.148 9.056 -2.028 1.00 96.19 175 ALA A O 1
ATOM 1358 N N . VAL A 1 176 ? 11.858 9.971 -4.052 1.00 93.44 176 VAL A N 1
ATOM 1359 C CA . VAL A 1 176 ? 12.907 9.183 -4.713 1.00 93.44 176 VAL A CA 1
ATOM 1360 C C . VAL A 1 176 ? 14.336 9.583 -4.322 1.00 93.44 176 VAL A C 1
ATOM 1362 O O . VAL A 1 176 ? 15.280 8.832 -4.567 1.00 93.44 176 VAL A O 1
ATOM 1365 N N . SER A 1 177 ? 14.517 10.766 -3.727 1.00 92.62 177 SER A N 1
ATOM 1366 C CA . SER A 1 177 ? 15.796 11.224 -3.172 1.00 92.62 177 SER A CA 1
ATOM 1367 C C . SER A 1 177 ? 15.945 10.925 -1.679 1.00 92.62 177 SER A C 1
ATOM 1369 O O . SER A 1 177 ? 16.865 11.438 -1.044 1.00 92.62 177 SER A O 1
ATOM 1371 N N . HIS A 1 178 ? 15.010 10.191 -1.076 1.00 94.69 178 HIS A N 1
ATOM 1372 C CA . HIS A 1 178 ? 15.042 9.944 0.356 1.00 94.69 178 HIS A CA 1
ATOM 1373 C C . HIS A 1 178 ? 16.183 8.985 0.721 1.00 94.69 178 HIS A C 1
ATOM 1375 O O . HIS A 1 178 ? 16.299 7.907 0.140 1.00 94.69 178 HIS A O 1
ATOM 1381 N N . GLY A 1 179 ? 17.003 9.350 1.714 1.00 92.19 179 GLY A N 1
ATOM 1382 C CA . GLY A 1 179 ? 18.229 8.614 2.053 1.00 92.19 179 GLY A CA 1
ATOM 1383 C C . GLY A 1 179 ? 18.006 7.145 2.425 1.00 92.19 179 GLY A C 1
ATOM 1384 O O . GLY A 1 179 ? 18.848 6.307 2.128 1.00 92.19 179 GLY A O 1
ATOM 1385 N N . ALA A 1 180 ? 16.844 6.796 2.989 1.00 95.12 180 ALA A N 1
ATOM 1386 C CA . ALA A 1 180 ? 16.516 5.405 3.311 1.00 95.12 180 ALA A CA 1
ATOM 1387 C C . ALA A 1 180 ? 16.315 4.505 2.069 1.00 95.12 180 ALA A C 1
ATOM 1389 O O . ALA A 1 180 ? 16.312 3.284 2.201 1.00 95.12 180 ALA A O 1
ATOM 1390 N N . LEU A 1 181 ? 16.179 5.087 0.869 1.00 93.38 181 LEU A N 1
ATOM 1391 C CA . LEU A 1 181 ? 16.177 4.350 -0.400 1.00 93.38 181 LEU A CA 1
ATOM 1392 C C . LEU A 1 181 ? 17.592 4.049 -0.915 1.00 93.38 181 LEU A C 1
ATOM 1394 O O . LEU A 1 181 ? 17.744 3.319 -1.898 1.00 93.38 181 LEU A O 1
ATOM 1398 N N . HIS A 1 182 ? 18.642 4.596 -0.302 1.00 88.81 182 HIS A N 1
ATOM 1399 C CA . HIS A 1 182 ? 20.007 4.256 -0.689 1.00 88.81 182 HIS A CA 1
ATOM 1400 C C . HIS A 1 182 ? 20.253 2.762 -0.429 1.00 88.81 182 HIS A C 1
ATOM 1402 O O . HIS A 1 182 ? 19.816 2.215 0.580 1.00 88.81 182 HIS A O 1
ATOM 1408 N N . GLY A 1 183 ? 20.895 2.083 -1.382 1.00 84.00 183 GLY A N 1
ATOM 1409 C CA . GLY A 1 183 ? 21.105 0.630 -1.335 1.00 84.00 183 GLY A CA 1
ATOM 1410 C C . GLY A 1 183 ? 19.918 -0.230 -1.795 1.00 84.00 183 GLY A C 1
ATOM 1411 O O . GLY A 1 183 ? 20.114 -1.409 -2.040 1.00 84.00 183 GLY A O 1
ATOM 1412 N N . THR A 1 184 ? 18.721 0.339 -1.998 1.00 87.31 184 THR A N 1
ATOM 1413 C CA . THR A 1 184 ? 17.545 -0.413 -2.513 1.00 87.31 184 THR A CA 1
ATOM 1414 C C . THR A 1 184 ? 17.499 -0.522 -4.038 1.00 87.31 184 THR A C 1
ATOM 1416 O O . THR A 1 184 ? 16.613 -1.149 -4.598 1.00 87.31 184 THR A O 1
ATOM 1419 N N . GLY A 1 185 ? 18.361 0.212 -4.745 1.00 86.31 185 GLY A N 1
ATOM 1420 C CA . GLY A 1 185 ? 18.243 0.404 -6.194 1.00 86.31 185 GLY A CA 1
ATOM 1421 C C . GLY A 1 185 ? 17.106 1.341 -6.643 1.00 86.31 185 GLY A C 1
ATOM 1422 O O . GLY A 1 185 ? 17.116 1.806 -7.787 1.00 86.31 185 GLY A O 1
ATOM 1423 N N . LEU A 1 186 ? 16.190 1.726 -5.745 1.00 91.69 186 LEU A N 1
ATOM 1424 C CA . LEU A 1 186 ? 15.045 2.595 -6.042 1.00 91.69 186 LEU A CA 1
ATOM 1425 C C . LEU A 1 186 ? 15.351 4.093 -5.937 1.00 91.69 186 LEU A C 1
ATOM 1427 O O . LEU A 1 186 ? 14.588 4.912 -6.438 1.00 91.69 186 LEU A O 1
ATOM 1431 N N . HIS A 1 187 ? 16.473 4.500 -5.350 1.00 86.69 187 HIS A N 1
ATOM 1432 C CA . HIS A 1 187 ? 16.856 5.912 -5.387 1.00 86.69 187 HIS A CA 1
ATOM 1433 C C . HIS A 1 187 ? 17.089 6.403 -6.833 1.00 86.69 187 HIS A C 1
ATOM 1435 O O . HIS A 1 187 ? 17.467 5.636 -7.736 1.00 86.69 187 HIS A O 1
ATOM 1441 N N . ARG A 1 188 ? 16.870 7.704 -7.062 1.00 81.19 188 ARG A N 1
ATOM 1442 C CA . ARG A 1 188 ? 17.278 8.350 -8.320 1.00 81.19 188 ARG A CA 1
ATOM 1443 C C . ARG A 1 188 ? 18.798 8.507 -8.351 1.00 81.19 188 ARG A C 1
ATOM 1445 O O . ARG A 1 188 ? 19.422 8.684 -7.312 1.00 81.19 188 ARG A O 1
ATOM 1452 N N . ALA A 1 189 ? 19.376 8.503 -9.550 1.00 73.75 189 ALA A N 1
ATOM 1453 C CA . ALA A 1 189 ? 20.756 8.946 -9.743 1.00 73.75 189 ALA A CA 1
ATOM 1454 C C . ALA A 1 189 ? 20.845 10.487 -9.606 1.00 73.75 189 ALA A C 1
ATOM 1456 O O . ALA A 1 189 ? 20.007 11.116 -8.966 1.00 73.75 189 ALA A O 1
ATOM 1457 N N . GLN A 1 190 ? 21.831 11.130 -10.230 1.00 75.56 190 GLN A N 1
ATOM 1458 C CA . GLN A 1 190 ? 21.984 12.592 -10.159 1.00 75.56 190 GLN A CA 1
ATOM 1459 C C . GLN A 1 190 ? 20.797 13.366 -10.766 1.00 75.56 190 GLN A C 1
ATOM 1461 O O . GLN A 1 190 ? 20.464 14.454 -10.302 1.00 75.56 190 GLN A O 1
ATOM 1466 N N . ASN A 1 191 ? 20.134 12.795 -11.776 1.00 82.50 191 ASN A N 1
ATOM 1467 C CA . ASN A 1 191 ? 19.108 13.492 -12.549 1.00 82.50 191 ASN A CA 1
ATOM 1468 C C . ASN A 1 191 ? 17.708 13.357 -11.942 1.00 82.50 191 ASN A C 1
ATOM 1470 O O . ASN A 1 191 ? 17.330 12.309 -11.412 1.00 82.50 191 ASN A O 1
ATOM 1474 N N . ALA A 1 192 ? 16.916 14.420 -12.083 1.00 86.69 192 ALA A N 1
ATOM 1475 C CA . ALA A 1 192 ? 15.509 14.421 -11.715 1.00 86.69 192 ALA A CA 1
ATOM 1476 C C . ALA A 1 192 ? 14.685 13.464 -12.591 1.00 86.69 192 ALA A C 1
ATOM 1478 O O . ALA A 1 192 ? 14.979 13.240 -13.766 1.00 86.69 192 ALA A O 1
ATOM 1479 N N . ILE A 1 193 ? 13.616 12.912 -12.015 1.00 90.00 193 ILE A N 1
ATOM 1480 C CA . ILE A 1 193 ? 12.660 12.078 -12.756 1.00 90.00 193 ILE A CA 1
ATOM 1481 C C . ILE A 1 193 ? 11.664 12.977 -13.486 1.00 90.00 193 ILE A C 1
ATOM 1483 O O . ILE A 1 193 ? 10.830 13.607 -12.847 1.00 90.00 193 ILE A O 1
ATOM 1487 N N . HIS A 1 194 ? 11.729 13.020 -14.813 1.00 86.50 194 HIS A N 1
ATOM 1488 C CA . HIS A 1 194 ? 10.760 13.766 -15.625 1.00 86.50 194 HIS A CA 1
ATOM 1489 C C . HIS A 1 194 ? 9.609 12.892 -16.118 1.00 86.50 194 HIS A C 1
ATOM 1491 O O . HIS A 1 194 ? 8.491 13.365 -16.261 1.00 86.50 194 HIS A O 1
ATOM 1497 N N . THR A 1 195 ? 9.876 11.607 -16.351 1.00 92.25 195 THR A N 1
ATOM 1498 C CA . THR A 1 195 ? 8.878 10.652 -16.833 1.00 92.25 195 THR A CA 1
ATOM 1499 C C . THR A 1 195 ? 8.911 9.419 -15.936 1.00 92.25 195 THR A C 1
ATOM 1501 O O . THR A 1 195 ? 9.855 8.627 -16.038 1.00 92.25 195 THR A O 1
ATOM 1504 N N . PRO A 1 196 ? 7.911 9.218 -15.058 1.00 94.81 196 PRO A N 1
ATOM 1505 C CA . PRO A 1 196 ? 7.883 8.088 -14.130 1.00 94.81 196 PRO A CA 1
ATOM 1506 C C . PRO A 1 196 ? 8.057 6.734 -14.814 1.00 94.81 196 PRO A C 1
ATOM 1508 O O . PRO A 1 196 ? 8.848 5.921 -14.353 1.00 94.81 196 PRO A O 1
ATOM 1511 N N . GLY A 1 197 ? 7.410 6.514 -15.963 1.00 95.81 197 GLY A N 1
ATOM 1512 C CA . GLY A 1 197 ? 7.538 5.260 -16.710 1.00 95.81 197 GLY A CA 1
ATOM 1513 C C . GLY A 1 197 ? 8.955 4.984 -17.234 1.00 95.81 197 GLY A C 1
ATOM 1514 O O . GLY A 1 197 ? 9.358 3.831 -17.343 1.00 95.81 197 GLY A O 1
ATOM 1515 N N . VAL A 1 198 ? 9.755 6.021 -17.520 1.00 95.31 198 VAL A N 1
ATOM 1516 C CA . VAL A 1 198 ? 11.176 5.852 -17.888 1.00 95.31 198 VAL A CA 1
ATOM 1517 C C . VAL A 1 198 ? 11.992 5.421 -16.675 1.00 95.31 198 VAL A C 1
ATOM 1519 O O . VAL A 1 198 ? 12.831 4.530 -16.782 1.00 95.31 198 VAL A O 1
ATOM 1522 N N . TYR A 1 199 ? 11.725 6.020 -15.515 1.00 95.00 199 TYR A N 1
ATOM 1523 C CA . TYR A 1 199 ? 12.347 5.608 -14.262 1.00 95.00 199 TYR A CA 1
ATOM 1524 C C . TYR A 1 199 ? 11.963 4.165 -13.889 1.00 95.00 199 TYR A C 1
ATOM 1526 O O . TYR A 1 199 ? 12.846 3.373 -13.566 1.00 95.00 199 TYR A O 1
ATOM 1534 N N . LEU A 1 200 ? 10.687 3.798 -14.016 1.00 96.06 200 LEU A N 1
ATOM 1535 C CA . LEU A 1 200 ? 10.161 2.479 -13.660 1.00 96.06 200 LEU A CA 1
ATOM 1536 C C . LEU A 1 200 ? 10.727 1.343 -14.523 1.00 96.06 200 LEU A C 1
ATOM 1538 O O . LEU A 1 200 ? 11.131 0.322 -13.976 1.00 96.06 200 LEU A O 1
ATOM 1542 N N . LYS A 1 201 ? 10.825 1.526 -15.848 1.00 94.75 201 LYS A N 1
ATOM 1543 C CA . LYS A 1 201 ? 11.414 0.500 -16.732 1.00 94.75 201 LYS A CA 1
ATOM 1544 C C . LYS A 1 201 ? 12.936 0.390 -16.620 1.00 94.75 201 LYS A C 1
ATOM 1546 O O . LYS A 1 201 ? 13.544 -0.545 -17.132 1.00 94.75 201 LYS A O 1
ATOM 1551 N N . SER A 1 202 ? 13.587 1.403 -16.051 1.00 92.44 202 SER A N 1
ATOM 1552 C CA . SER A 1 202 ? 15.045 1.425 -15.975 1.00 92.44 202 SER A CA 1
ATOM 1553 C C . SER A 1 202 ? 15.547 0.485 -14.882 1.00 92.44 202 SER A C 1
ATOM 1555 O O . SER A 1 202 ? 14.942 0.375 -13.817 1.00 92.44 202 SER A O 1
ATOM 1557 N N . LYS A 1 203 ? 16.678 -0.170 -15.146 1.00 89.56 203 LYS A N 1
ATOM 1558 C CA . LYS A 1 203 ? 17.324 -1.103 -14.218 1.00 89.56 203 LYS A CA 1
ATOM 1559 C C . LYS A 1 203 ? 18.286 -0.365 -13.294 1.00 89.56 203 LYS A C 1
ATOM 1561 O O . LYS A 1 203 ? 18.916 0.623 -13.697 1.00 89.56 203 LYS A O 1
ATOM 1566 N N . HIS A 1 204 ? 18.428 -0.848 -12.063 1.00 74.75 204 HIS A N 1
ATOM 1567 C CA . HIS A 1 204 ? 19.550 -0.427 -11.232 1.00 74.75 204 HIS A CA 1
ATOM 1568 C C . HIS A 1 204 ? 20.863 -0.901 -11.875 1.00 74.75 204 HIS A C 1
ATOM 1570 O O . HIS A 1 204 ? 20.908 -1.973 -12.471 1.00 74.75 204 HIS A O 1
ATOM 1576 N N . ARG A 1 205 ? 21.915 -0.071 -11.840 1.00 66.31 205 ARG A N 1
ATOM 1577 C CA . ARG A 1 205 ? 23.134 -0.326 -12.627 1.00 66.31 205 ARG A CA 1
ATOM 1578 C C . ARG A 1 205 ? 24.103 -1.312 -11.969 1.00 66.31 205 ARG A C 1
ATOM 1580 O O . ARG A 1 205 ? 24.905 -1.872 -12.708 1.00 66.31 205 ARG A O 1
ATOM 1587 N N . GLN A 1 206 ? 24.082 -1.493 -10.644 1.00 59.09 206 GLN A N 1
ATOM 1588 C CA . GLN A 1 206 ? 25.053 -2.340 -9.933 1.00 59.09 206 GLN A CA 1
ATOM 1589 C C . GLN A 1 206 ? 24.484 -2.967 -8.639 1.00 59.09 206 GLN A C 1
ATOM 1591 O O . GLN A 1 206 ? 24.219 -2.226 -7.694 1.00 59.09 206 GLN A O 1
ATOM 1596 N N . PRO A 1 207 ? 24.347 -4.308 -8.564 1.00 57.94 207 PRO A N 1
ATOM 1597 C CA . PRO A 1 207 ? 24.355 -5.229 -9.708 1.00 57.94 207 PRO A CA 1
ATOM 1598 C C . PRO A 1 207 ? 23.266 -4.831 -10.721 1.00 57.94 207 PRO A C 1
ATOM 1600 O O . PRO A 1 207 ? 22.344 -4.090 -10.373 1.00 57.94 207 PRO A O 1
ATOM 1603 N N . ILE A 1 208 ? 23.386 -5.263 -11.985 1.00 70.12 208 ILE A N 1
ATOM 1604 C CA . ILE A 1 208 ? 22.294 -5.075 -12.954 1.00 70.12 208 ILE A CA 1
ATOM 1605 C C . ILE A 1 208 ? 21.097 -5.867 -12.430 1.00 70.12 208 ILE A C 1
ATOM 1607 O O . ILE A 1 208 ? 21.088 -7.093 -12.499 1.00 70.12 208 ILE A O 1
ATOM 1611 N N . GLY A 1 209 ? 20.144 -5.147 -11.848 1.00 75.69 209 GLY A N 1
ATOM 1612 C CA . GLY A 1 209 ? 18.950 -5.716 -11.235 1.00 75.69 209 GLY A CA 1
ATOM 1613 C C . GLY A 1 209 ? 17.777 -5.775 -12.202 1.00 75.69 209 GLY A C 1
ATOM 1614 O O . GLY A 1 209 ? 17.905 -5.490 -13.402 1.00 75.69 209 GLY A O 1
ATOM 1615 N N . ASN A 1 210 ? 16.612 -6.091 -11.652 1.00 87.56 210 ASN A N 1
ATOM 1616 C CA . ASN A 1 210 ? 15.371 -6.030 -12.398 1.00 87.56 210 ASN A CA 1
ATOM 1617 C C . ASN A 1 210 ? 15.004 -4.565 -12.715 1.00 87.56 210 ASN A C 1
ATOM 1619 O O . ASN A 1 210 ? 15.561 -3.616 -12.137 1.00 87.56 210 ASN A O 1
ATOM 1623 N N . PRO A 1 211 ? 14.103 -4.329 -13.684 1.00 92.38 211 PRO A N 1
ATOM 1624 C CA . PRO A 1 211 ? 13.419 -3.048 -13.805 1.00 92.38 211 PRO A CA 1
ATOM 1625 C C . PRO A 1 211 ? 12.874 -2.596 -12.445 1.00 92.38 211 PRO A C 1
ATOM 1627 O O . PRO A 1 211 ? 12.328 -3.393 -11.685 1.00 92.38 211 PRO A O 1
ATOM 1630 N N . ARG A 1 212 ? 12.983 -1.301 -12.128 1.00 94.50 212 ARG A N 1
ATOM 1631 C CA . ARG A 1 212 ? 12.523 -0.766 -10.833 1.00 94.50 212 ARG A CA 1
ATOM 1632 C C . ARG A 1 212 ? 11.049 -1.040 -10.540 1.00 94.50 212 ARG A C 1
ATOM 1634 O O . ARG A 1 212 ? 10.681 -1.087 -9.372 1.00 94.50 212 ARG A O 1
ATOM 1641 N N . ILE A 1 213 ? 10.214 -1.190 -11.570 1.00 96.31 213 ILE A N 1
ATOM 1642 C CA . ILE A 1 213 ? 8.825 -1.617 -11.389 1.00 96.31 213 ILE A CA 1
ATOM 1643 C C . ILE A 1 213 ? 8.750 -2.974 -10.681 1.00 96.31 213 ILE A C 1
ATOM 1645 O O . ILE A 1 213 ? 8.052 -3.078 -9.684 1.00 96.31 213 ILE A O 1
ATOM 1649 N N . GLU A 1 214 ? 9.524 -3.969 -11.104 1.00 95.00 214 GLU A N 1
ATOM 1650 C CA . GLU A 1 214 ? 9.529 -5.301 -10.488 1.00 95.00 214 GLU A CA 1
ATOM 1651 C C . GLU A 1 214 ? 10.062 -5.266 -9.054 1.00 95.00 214 GLU A C 1
ATOM 1653 O O . GLU A 1 214 ? 9.469 -5.868 -8.163 1.00 95.00 214 GLU A O 1
ATOM 1658 N N . GLU A 1 215 ? 11.121 -4.490 -8.803 1.00 94.25 215 GLU A N 1
ATOM 1659 C CA . GLU A 1 215 ? 11.661 -4.286 -7.450 1.00 94.25 215 GLU A CA 1
ATOM 1660 C C . GLU A 1 215 ? 10.603 -3.682 -6.508 1.00 94.25 215 GLU A C 1
ATOM 1662 O O . GLU A 1 215 ? 10.440 -4.110 -5.364 1.00 94.25 215 GLU A O 1
ATOM 1667 N N . ILE A 1 216 ? 9.830 -2.702 -6.994 1.00 96.81 216 ILE A N 1
ATOM 1668 C CA . ILE A 1 216 ? 8.723 -2.110 -6.234 1.00 96.81 216 ILE A CA 1
ATOM 1669 C C . ILE A 1 216 ? 7.638 -3.152 -5.944 1.00 96.81 216 ILE A C 1
ATOM 1671 O O . ILE A 1 216 ? 7.169 -3.217 -4.807 1.00 96.81 216 ILE A O 1
ATOM 1675 N N . LEU A 1 217 ? 7.238 -3.960 -6.932 1.00 97.25 217 LEU A N 1
ATOM 1676 C CA . LEU A 1 217 ? 6.205 -4.989 -6.754 1.00 97.25 217 LEU A CA 1
ATOM 1677 C C . LEU A 1 217 ? 6.657 -6.065 -5.753 1.00 97.25 217 LEU A C 1
ATOM 1679 O O . LEU A 1 217 ? 5.897 -6.416 -4.851 1.00 97.25 217 LEU A O 1
ATOM 1683 N N . GLY A 1 218 ? 7.916 -6.503 -5.828 1.00 95.56 218 GLY A N 1
ATOM 1684 C CA . GLY A 1 218 ? 8.495 -7.444 -4.867 1.00 95.56 218 GLY A CA 1
ATOM 1685 C C . GLY A 1 218 ? 8.524 -6.884 -3.442 1.00 95.56 218 GLY A C 1
ATOM 1686 O O . GLY A 1 218 ? 8.109 -7.553 -2.493 1.00 95.56 218 GLY A O 1
ATOM 1687 N N . HIS A 1 219 ? 8.928 -5.622 -3.270 1.00 96.50 219 HIS A N 1
ATOM 1688 C CA . HIS A 1 219 ? 8.845 -4.965 -1.964 1.00 96.50 219 HIS A CA 1
ATOM 1689 C C . HIS A 1 219 ? 7.404 -4.801 -1.475 1.00 96.50 219 HIS A C 1
ATOM 1691 O O . HIS A 1 219 ? 7.151 -4.928 -0.278 1.00 96.50 219 HIS A O 1
ATOM 1697 N N . MET A 1 220 ? 6.454 -4.540 -2.372 1.00 98.06 220 MET A N 1
ATOM 1698 C CA . MET A 1 220 ? 5.041 -4.423 -2.028 1.00 98.06 220 MET A CA 1
ATOM 1699 C C . MET A 1 220 ? 4.486 -5.746 -1.476 1.00 98.06 220 MET A C 1
ATOM 1701 O O . MET A 1 220 ? 3.827 -5.722 -0.435 1.00 98.06 220 MET A O 1
ATOM 1705 N N . GLN A 1 221 ? 4.828 -6.891 -2.082 1.00 96.94 221 GLN A N 1
ATOM 1706 C CA . GLN A 1 221 ? 4.493 -8.222 -1.547 1.00 96.94 221 GLN A CA 1
ATOM 1707 C C . GLN A 1 221 ? 5.112 -8.455 -0.164 1.00 96.94 221 GLN A C 1
ATOM 1709 O O . GLN A 1 221 ? 4.411 -8.808 0.785 1.00 96.94 221 GLN A O 1
ATOM 1714 N N . GLN A 1 222 ? 6.418 -8.205 -0.019 1.00 96.81 222 GLN A N 1
ATOM 1715 C CA . GLN A 1 222 ? 7.136 -8.403 1.247 1.00 96.81 222 GLN A CA 1
ATOM 1716 C C . GLN A 1 222 ? 6.555 -7.556 2.382 1.00 96.81 222 GLN A C 1
ATOM 1718 O O . GLN A 1 222 ? 6.391 -8.031 3.505 1.00 96.81 222 GLN A O 1
ATOM 1723 N N . ILE A 1 223 ? 6.244 -6.292 2.094 1.00 97.81 223 ILE A N 1
ATOM 1724 C CA . ILE A 1 223 ? 5.668 -5.373 3.071 1.00 97.81 223 ILE A CA 1
ATOM 1725 C C . ILE A 1 223 ? 4.245 -5.815 3.429 1.00 97.81 223 ILE A C 1
ATOM 1727 O O . ILE A 1 223 ? 3.924 -5.849 4.612 1.00 97.81 223 ILE A O 1
ATOM 1731 N N . ALA A 1 224 ? 3.412 -6.198 2.455 1.00 97.44 224 ALA A N 1
ATOM 1732 C CA . ALA A 1 224 ? 2.054 -6.685 2.714 1.00 97.44 224 ALA A CA 1
ATOM 1733 C C . ALA A 1 224 ? 2.023 -7.944 3.591 1.00 97.44 224 ALA A C 1
ATOM 1735 O O . ALA A 1 224 ? 1.172 -8.064 4.469 1.00 97.44 224 ALA A O 1
ATOM 1736 N N . ALA A 1 225 ? 2.968 -8.864 3.387 1.00 95.75 225 ALA A N 1
ATOM 1737 C CA . ALA A 1 225 ? 3.100 -10.060 4.212 1.00 95.75 225 ALA A CA 1
ATOM 1738 C C . ALA A 1 225 ? 3.483 -9.740 5.671 1.00 95.75 225 ALA A C 1
ATOM 1740 O O . ALA A 1 225 ? 3.155 -10.509 6.575 1.00 95.75 225 ALA A O 1
ATOM 1741 N N . ALA A 1 226 ? 4.167 -8.615 5.900 1.00 93.06 226 ALA A N 1
ATOM 1742 C CA . ALA A 1 226 ? 4.681 -8.215 7.207 1.00 93.06 226 ALA A CA 1
ATOM 1743 C C . ALA A 1 226 ? 3.715 -7.352 8.042 1.00 93.06 226 ALA A C 1
ATOM 1745 O O . ALA A 1 226 ? 3.926 -7.238 9.252 1.00 93.06 226 ALA A O 1
ATOM 1746 N N . ILE A 1 227 ? 2.695 -6.727 7.432 1.00 92.88 227 ILE A N 1
ATOM 1747 C CA . ILE A 1 227 ? 1.754 -5.812 8.116 1.00 92.88 227 ILE A CA 1
ATOM 1748 C C . ILE A 1 227 ? 0.410 -6.436 8.443 1.00 92.88 227 ILE A C 1
ATOM 1750 O O . ILE A 1 227 ? -0.075 -7.291 7.679 1.00 92.88 227 ILE A O 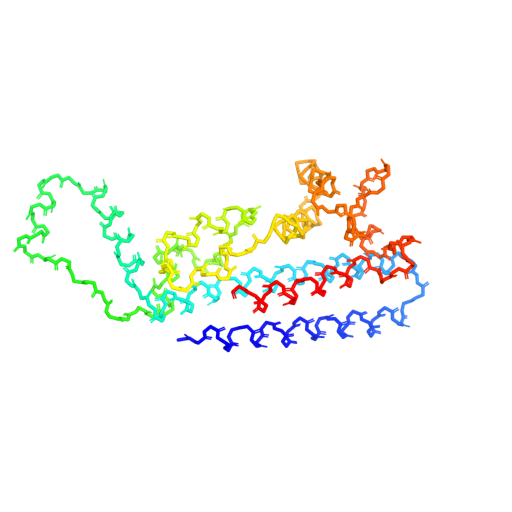1
#

Radius of gyration: 20.67 Å; chains: 1; bounding box: 56×34×62 Å

pLDDT: mean 92.32, std 6.9, range [57.94, 98.31]

Secondary structure (DSSP, 8-state):
--HHHHHHHHHHHHHHHHHHHHHHHTT---HHHHHHHHHHHHHHHHHHHHHHHHHHHHHHHHH--HHHHHHHHHHHHHHS-HHHHHHHHHHS-----S---HHHHHHHH-TT------SSHHHHHHHHHHHS-TTTTHHHHH--HHHHHHHHHHHHHHHHHHH--HHHHHHHHHHHT-GGGTTSS-S--SS--S-HHHHHHPEEETTEEEEHHHHHHHHHHHHHHH-

Sequence (227 aa):
MDPARVRASFDAQLTEAISFYHTVEASLSSAADVTRLSASTMISAATLWESFLSDLIVAYINRDPSQFAIHLQHALNEDLTDKQKQILNRYAPYKAPTSIDRATIISLIDNDGNNITFSNAQALKKGAKRWISAANMAGINALTGQQMAIINLWIALRNHIAHDSERSKVALQRAVSHGALHGTGLHRAQNAIHTPGVYLKSKHRQPIGNPRIEEILGHMQQIAAAI

InterPro domains:
  IPR041519 RiboL-PSP-HEPN [PF18735] (17-166)

Foldseek 3Di:
DALVVLLVVLLVVLVVLVVVLVVVVVVDDDPVVLLVSLLVSLLVNLVSLLQSLQVNLLNQCQVPVPLVQVLVVVVVVVPDDPVVVVCCVPPPPDDRDPGDDSVRVQCVVPVVSDGDDALFLVRSLVVSNNGGDPVSCPLSVPQDPLLRLLRQLSSLSNQCSVPVDPVSQVSNQCSLCDPSCPPLLSHDDPDRDPRSSNQQCDARVVVRHHRNSVSSSVSSSVSSVRD

Organism: NCBI:txid1411902